Protein AF-A0A420M9V9-F1 (afdb_monomer)

Secondary structure (DSSP, 8-state):
-TTTTTHHHHHTTTSEEEES-HHHIIIIIS---HHHHTT-SHHHHHHHHHHHT-----SSHHHHHHHHHHHHHHHHSSHHHHHHHHHHHHHHHHHHHHH-TTS-SS----S-HHHHHHHHHHHHHHHHHH-SSHHHH-TTHHHHHHHHHHHHHHHHTT--TTTSHHHHHHHHHHHHHHHHHHHHHHHH--TT-HHHHS-SEETTTEEHHHHHHHHHHHHHT--HHHHHHHHHHHHHHHHHHHHHTTS----HHHHTT-HHHHHHHHHHHHHH---EEEEEESSTTEEETTTEEE-TT-EEEEEHHHHHT-HHHH----S-TTSSSS--TTTTS-TT--

Foldseek 3Di:
DPPQQCVLVVVPVQQKAFPVQPLCCLCQQLNQDPVLSVLQDPVLLVVLCVVVVHDDDHPDSSVSVVVVVVVLCCVQCDDPNVVQLLVQLVVQLVVLVVPDPQDDPDDGDDPDPLVVLLLSSLRSNCCSAFADCLCVQVVCLSVLLVQQVVLRVCSNVVPDCVVVVSNVVSSVVQLVSLLSLVVVLVVVDDPPPPVPQPDQADHRRGGNSSVVLLVSSVSSPGDSSNSSSVVSVVSCVSSCCCSQLVDDPPDVVVVVVDQLSVLLSVLCCLQRPFDKIKMFGCAQPRAGPPGDTDHGPDIDIDTSNVVSLPQVPQDDDPDDPPCRNDRDSCSRPDPVPD

Nearest PDB structures (foldseek):
  7rl2-assembly1_A  TM=5.589E-01  e=6.739E-02  Homo sapiens
  8vz7-assembly1_A  TM=5.860E-01  e=8.976E-02  Homo sapiens
  6ve0-assembly1_A  TM=1.438E-01  e=5.202E+00  Streptomyces lavendulae

Sequence (338 aa):
MPGKQIEGLFRRSSSLVPTPSLFDALTIFFGLSGRDIHIFNHDRISAYEASVGFYTDHPDVSRRIMEHQRQDFAHYLQGRNLVFVMERFKKNLASELSAASEVGHDWGRIPDLFSFLSNLILRANVEALYGEHLLRICPTFCQDFWNFYKAFPNISKGLPRWLVPSSYQARDEMHKNFDRWRTWCSENYNLDNDGLRDIEYEPIWGTQYVRKMIQRHEALGLSNNGVAVVMLGYFFVSALPFTTEVGEQPDIKVLMKDPLLNSIYYETLRLRVASTVGRTSLDDQLCLAGGWKVKAGVPVMFTGWLAGLDESCWNTGSGSAQWQASASSGRFLGREVS

Solvent-accessible surface area (backbone atoms only — not comparable to full-atom values): 19088 Å² total; per-residue (Å²): 114,92,60,58,63,51,44,49,70,63,76,48,54,86,55,40,42,58,42,71,38,65,59,50,41,39,34,57,63,44,57,45,47,74,82,40,57,68,41,71,37,67,68,42,50,51,55,45,23,66,76,70,76,48,86,78,90,57,96,49,54,54,58,40,56,50,48,55,50,50,48,48,42,60,61,46,62,29,77,74,44,29,49,60,43,49,53,43,24,52,54,38,35,53,50,46,57,73,66,33,83,77,64,59,98,59,97,68,82,72,95,51,61,64,66,53,51,30,50,43,44,47,54,16,47,47,35,40,41,42,9,70,41,45,57,71,75,29,74,57,49,69,59,39,48,53,47,23,58,73,21,39,69,51,39,67,70,62,56,55,59,88,81,42,47,70,37,56,48,28,47,51,51,46,32,51,45,44,44,54,40,52,53,53,37,60,77,74,46,72,84,85,40,72,85,64,69,80,42,66,62,48,57,61,59,12,22,41,59,50,48,51,56,51,50,50,42,50,67,47,60,40,46,74,67,38,45,21,23,50,47,50,49,54,46,52,66,65,49,43,55,51,38,74,42,84,49,75,88,60,60,66,75,59,45,73,71,35,60,56,62,46,10,38,50,54,43,48,46,40,77,67,44,73,56,66,55,30,36,22,30,78,42,68,78,47,53,36,63,92,74,47,72,41,54,46,73,49,75,46,76,44,54,54,27,63,65,52,65,33,57,92,79,73,68,82,75,90,86,65,95,82,61,84,87,58,90,47,52,62,73,67,50,59,89,89,79,117

Radius of gyration: 22.23 Å; Cα contacts (8 Å, |Δi|>4): 382; chains: 1; bounding box: 56×59×58 Å

InterPro domains:
  IPR036396 Cytochrome P450 superfamily [G3DSA:1.10.630.10] (6-241)
  IPR036396 Cytochrome P450 superfamily [G3DSA:1.10.630.10] (242-318)
  IPR036396 Cytochrome P450 superfamily [SSF48264] (10-315)
  IPR050529 Lanosterol 14-alpha demethylase-like [PTHR24304] (63-184)

Organism: Fusarium oxysporum (NCBI:txid5507)

Mean predicted aligned error: 8.62 Å

Structure (mmCIF, N/CA/C/O backbone):
data_AF-A0A420M9V9-F1
#
_entry.id   AF-A0A420M9V9-F1
#
loop_
_atom_site.group_PDB
_atom_site.id
_atom_site.type_symbol
_atom_site.label_atom_id
_atom_site.label_alt_id
_atom_site.label_comp_id
_atom_site.label_asym_id
_atom_site.label_entity_id
_atom_site.label_seq_id
_atom_site.pdbx_PDB_ins_code
_atom_site.Cartn_x
_atom_site.Cartn_y
_atom_site.Cartn_z
_atom_site.occupancy
_atom_site.B_iso_or_equiv
_atom_site.auth_seq_id
_atom_site.auth_comp_id
_atom_site.auth_asym_id
_atom_site.auth_atom_id
_atom_site.pdbx_PDB_model_num
ATOM 1 N N . MET A 1 1 ? 22.846 24.323 -5.204 1.00 37.34 1 MET A N 1
ATOM 2 C CA . MET A 1 1 ? 21.402 24.240 -4.908 1.00 37.34 1 MET A CA 1
ATOM 3 C C . MET A 1 1 ? 21.084 22.793 -4.586 1.00 37.34 1 MET A C 1
ATOM 5 O O . MET A 1 1 ? 21.403 21.942 -5.424 1.00 37.34 1 MET A O 1
ATOM 9 N N . PRO A 1 2 ? 20.498 22.522 -3.413 1.00 48.69 2 PRO A N 1
ATOM 10 C CA . PRO A 1 2 ? 19.868 21.238 -3.116 1.00 48.69 2 PRO A CA 1
ATOM 11 C C . PRO A 1 2 ? 18.946 20.848 -4.280 1.00 48.69 2 PRO A C 1
ATOM 13 O O . PRO A 1 2 ? 18.298 21.708 -4.872 1.00 48.69 2 PRO A O 1
ATOM 16 N N . GLY A 1 3 ? 18.967 19.584 -4.697 1.00 57.62 3 GLY A N 1
ATOM 17 C CA . GLY A 1 3 ? 18.138 19.101 -5.810 1.00 57.62 3 GLY A CA 1
ATOM 18 C C . GLY A 1 3 ? 18.784 19.112 -7.207 1.00 57.62 3 GLY A C 1
ATOM 19 O O . GLY A 1 3 ? 18.390 18.308 -8.050 1.00 57.62 3 GLY A O 1
ATOM 20 N N . LYS A 1 4 ? 19.844 19.899 -7.471 1.00 62.97 4 LYS A N 1
ATOM 21 C CA . LYS A 1 4 ? 20.546 19.847 -8.783 1.00 62.97 4 LYS A CA 1
ATOM 22 C C . LYS A 1 4 ? 21.174 18.481 -9.079 1.00 62.97 4 LYS A C 1
ATOM 24 O O . LYS A 1 4 ? 21.308 18.097 -10.235 1.00 62.97 4 LYS A O 1
ATOM 29 N N . GLN A 1 5 ? 21.545 17.743 -8.034 1.00 62.88 5 GLN A N 1
ATOM 30 C CA . GLN A 1 5 ? 22.147 16.411 -8.148 1.00 62.88 5 GLN A CA 1
ATOM 31 C C . GLN A 1 5 ? 21.151 15.340 -8.613 1.00 62.88 5 GLN A C 1
ATOM 33 O O . GLN A 1 5 ? 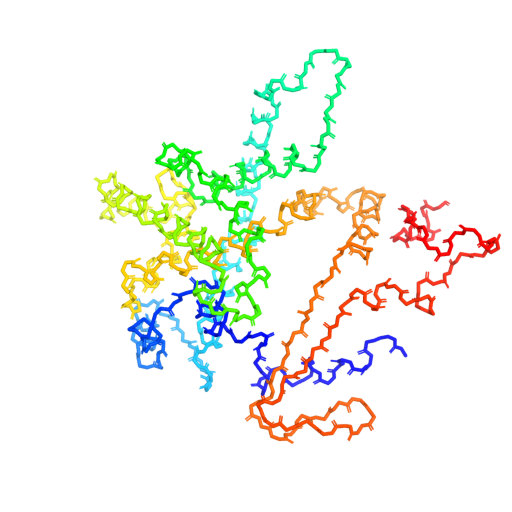21.557 14.367 -9.242 1.00 62.88 5 GLN A O 1
ATOM 38 N N . ILE A 1 6 ? 19.856 15.544 -8.353 1.00 63.22 6 ILE A N 1
ATOM 39 C CA . ILE A 1 6 ? 18.785 14.600 -8.701 1.00 63.22 6 ILE A CA 1
ATOM 40 C C . ILE A 1 6 ? 17.984 15.040 -9.926 1.00 63.22 6 ILE A C 1
ATOM 42 O O . ILE A 1 6 ? 17.197 14.261 -10.445 1.00 63.22 6 ILE A O 1
ATOM 46 N N . GLU A 1 7 ? 18.199 16.252 -10.441 1.00 65.88 7 GLU A N 1
ATOM 47 C CA . GLU A 1 7 ? 17.479 16.776 -11.606 1.00 65.88 7 GLU A CA 1
ATOM 48 C C . GLU A 1 7 ? 17.614 15.863 -12.844 1.00 65.88 7 GLU A C 1
ATOM 50 O O . GLU A 1 7 ? 16.649 15.650 -13.580 1.00 65.88 7 GLU A O 1
ATOM 55 N N . GLY A 1 8 ? 18.784 15.236 -13.025 1.00 63.09 8 GLY A N 1
ATOM 56 C CA . GLY A 1 8 ? 19.018 14.239 -14.076 1.00 63.09 8 GLY A CA 1
ATOM 57 C C . GLY A 1 8 ? 18.123 12.995 -13.972 1.00 63.09 8 GLY A C 1
ATOM 58 O O . GLY A 1 8 ? 17.757 12.432 -15.002 1.00 63.09 8 GLY A O 1
ATOM 59 N N . LEU A 1 9 ? 17.697 12.616 -12.759 1.00 65.50 9 LEU A N 1
ATOM 60 C CA . LEU A 1 9 ? 16.776 11.494 -12.518 1.00 65.50 9 LEU A CA 1
ATOM 61 C C . LEU A 1 9 ? 15.327 11.820 -12.907 1.00 65.50 9 LEU A C 1
ATOM 63 O O . LEU A 1 9 ? 14.532 10.908 -13.116 1.00 65.50 9 LEU A O 1
ATOM 67 N N . PHE A 1 10 ? 14.964 13.101 -12.998 1.00 66.44 10 PHE A N 1
ATOM 68 C CA . PHE A 1 10 ? 13.603 13.521 -13.347 1.00 66.44 10 PHE A CA 1
ATOM 69 C C . PHE A 1 10 ? 13.483 14.006 -14.797 1.00 66.44 10 PHE A C 1
ATOM 71 O O . PHE A 1 10 ? 12.414 13.878 -15.387 1.00 66.44 10 PHE A O 1
ATOM 78 N N . ARG A 1 11 ? 14.574 14.495 -15.410 1.00 65.12 11 ARG A N 1
ATOM 79 C CA . ARG A 1 11 ? 14.587 14.971 -16.809 1.00 65.12 11 ARG A CA 1
ATOM 80 C C . ARG A 1 11 ? 14.491 13.860 -17.868 1.00 65.12 11 ARG A C 1
ATOM 82 O O . ARG A 1 11 ? 14.050 14.145 -18.975 1.00 65.12 11 ARG A O 1
ATOM 89 N N . ARG A 1 12 ? 14.891 12.616 -17.566 1.00 64.81 12 ARG A N 1
ATOM 90 C CA . ARG A 1 12 ? 14.796 11.448 -18.476 1.00 64.81 12 ARG A CA 1
ATOM 91 C C . ARG A 1 12 ? 13.907 10.343 -17.900 1.00 64.81 12 ARG A C 1
ATOM 93 O O . ARG A 1 12 ? 14.330 9.209 -17.728 1.00 64.81 12 ARG A O 1
ATOM 100 N N . SER A 1 13 ? 12.667 10.675 -17.557 1.00 64.44 13 SER A N 1
ATOM 101 C CA . SER A 1 13 ? 11.761 9.737 -16.879 1.00 64.44 13 SER A CA 1
ATOM 102 C C . SER A 1 13 ? 11.381 8.499 -17.708 1.00 64.44 13 SER A C 1
ATOM 104 O O . SER A 1 13 ? 11.043 7.480 -17.107 1.00 64.44 13 SER A O 1
ATOM 106 N N . SER A 1 14 ? 11.458 8.569 -19.045 1.00 72.31 14 SER A N 1
ATOM 107 C CA . SER A 1 14 ? 11.089 7.481 -19.965 1.00 72.31 14 SER A CA 1
ATOM 108 C C . SER A 1 14 ? 12.127 6.361 -20.072 1.00 72.31 14 SER A C 1
ATOM 110 O O . SER A 1 14 ? 11.754 5.228 -20.346 1.00 72.31 14 SER A O 1
ATOM 112 N N . SER A 1 15 ? 13.414 6.640 -19.831 1.00 77.56 15 SER A N 1
ATOM 113 C CA . SER A 1 15 ? 14.484 5.624 -19.845 1.00 77.56 15 SER A CA 1
ATOM 114 C C . SER A 1 15 ? 14.828 5.096 -18.449 1.00 77.56 15 SER A C 1
ATOM 116 O O . SER A 1 15 ? 15.757 4.307 -18.281 1.00 77.56 15 SER A O 1
ATOM 118 N N . LEU A 1 16 ? 14.086 5.536 -17.432 1.00 82.56 16 LEU A N 1
ATOM 119 C CA . LEU A 1 16 ? 14.245 5.116 -16.048 1.00 82.56 16 LEU A CA 1
ATOM 120 C C . LEU A 1 16 ? 13.061 4.247 -15.639 1.00 82.56 16 LEU A C 1
ATOM 122 O O . LEU A 1 16 ? 11.937 4.459 -16.089 1.00 82.56 16 LEU A O 1
ATOM 126 N N . VAL A 1 17 ? 13.274 3.329 -14.709 1.00 83.69 17 VAL A N 1
ATOM 127 C CA . VAL A 1 17 ? 12.214 2.590 -14.011 1.00 83.69 17 VAL A CA 1
ATOM 128 C C . VAL A 1 17 ? 12.378 2.748 -12.500 1.00 83.69 17 VAL A C 1
ATOM 130 O O . VAL A 1 17 ? 13.491 3.003 -12.034 1.00 83.69 17 VAL A O 1
ATOM 133 N N . PRO A 1 18 ? 11.296 2.672 -11.705 1.00 83.12 18 PRO A N 1
ATOM 134 C CA . PRO A 1 18 ? 11.403 2.660 -10.251 1.00 83.12 18 PRO A CA 1
ATOM 135 C C . PRO A 1 18 ? 12.286 1.511 -9.763 1.00 83.12 18 PRO A C 1
ATOM 137 O O . PRO A 1 18 ? 12.383 0.466 -10.404 1.00 83.12 18 PRO A O 1
ATOM 140 N N . THR A 1 19 ? 12.943 1.709 -8.625 1.00 82.75 19 THR A N 1
ATOM 141 C CA . THR A 1 19 ? 13.714 0.659 -7.956 1.00 82.75 19 THR A CA 1
ATOM 142 C C . THR A 1 19 ? 13.330 0.602 -6.481 1.00 82.75 19 THR A C 1
ATOM 144 O O . THR A 1 19 ? 13.431 1.632 -5.811 1.00 82.75 19 THR A O 1
ATOM 147 N N . PRO A 1 20 ? 12.922 -0.572 -5.966 1.00 81.69 20 PRO A N 1
ATOM 148 C CA . PRO A 1 20 ? 12.671 -1.811 -6.720 1.00 81.69 20 PRO A CA 1
ATOM 149 C C . PRO A 1 20 ? 11.577 -1.622 -7.787 1.00 81.69 20 PRO A C 1
ATOM 151 O O . PRO A 1 20 ? 10.748 -0.714 -7.665 1.00 81.69 20 PRO A O 1
ATOM 154 N N . SER A 1 21 ? 11.605 -2.427 -8.855 1.00 83.44 21 SER A N 1
ATOM 155 C CA . SER A 1 21 ? 10.504 -2.429 -9.827 1.00 83.44 21 SER A CA 1
ATOM 156 C C . SER A 1 21 ? 9.210 -2.896 -9.146 1.00 83.44 21 SER A C 1
ATOM 158 O O . SER A 1 21 ? 9.251 -3.495 -8.066 1.00 83.44 21 SER A O 1
ATOM 160 N N . LEU A 1 22 ? 8.045 -2.661 -9.763 1.00 85.56 22 LEU A N 1
ATOM 161 C CA . LEU A 1 22 ? 6.780 -3.166 -9.212 1.00 85.56 22 LEU A CA 1
ATOM 162 C C . LEU A 1 22 ? 6.827 -4.693 -9.026 1.00 85.56 22 LEU A C 1
ATOM 164 O O . LEU A 1 22 ? 6.360 -5.201 -8.011 1.00 85.56 22 LEU A O 1
ATOM 168 N N . PHE A 1 23 ? 7.431 -5.424 -9.965 1.00 86.50 23 PHE A N 1
ATOM 169 C CA . PHE A 1 23 ? 7.520 -6.883 -9.887 1.00 86.50 23 PHE A CA 1
ATOM 170 C C . PHE A 1 23 ? 8.508 -7.358 -8.833 1.00 86.50 23 PHE A C 1
ATOM 172 O O . PHE A 1 23 ? 8.205 -8.321 -8.129 1.00 86.50 23 PHE A O 1
ATOM 179 N N . ASP A 1 24 ? 9.635 -6.668 -8.659 1.00 87.44 24 ASP A N 1
ATOM 180 C CA . ASP A 1 24 ? 10.558 -6.959 -7.560 1.00 87.44 24 ASP A CA 1
ATOM 181 C C . ASP A 1 24 ? 9.874 -6.721 -6.214 1.00 87.44 24 ASP A C 1
ATOM 183 O O . ASP A 1 24 ? 9.969 -7.556 -5.320 1.00 87.44 24 ASP A O 1
ATOM 187 N N . ALA A 1 25 ? 9.121 -5.627 -6.075 1.00 89.50 25 ALA A N 1
ATOM 188 C CA . ALA A 1 25 ? 8.363 -5.350 -4.861 1.00 89.50 25 ALA A CA 1
ATOM 189 C C . ALA A 1 25 ? 7.308 -6.441 -4.597 1.00 89.50 25 ALA A C 1
ATOM 191 O O . ALA A 1 25 ? 7.263 -7.003 -3.503 1.00 89.50 25 ALA A O 1
ATOM 192 N N . LEU A 1 26 ? 6.502 -6.801 -5.601 1.00 92.44 26 LEU A N 1
ATOM 193 C CA . LEU A 1 26 ? 5.501 -7.868 -5.489 1.00 92.44 26 LEU A CA 1
ATOM 194 C C . LEU A 1 26 ? 6.130 -9.229 -5.169 1.00 92.44 26 LEU A C 1
ATOM 196 O O . LEU A 1 26 ? 5.600 -9.962 -4.340 1.00 92.44 26 LEU A O 1
ATOM 200 N N . THR A 1 27 ? 7.277 -9.555 -5.758 1.00 92.00 27 THR A N 1
ATOM 201 C CA . THR A 1 27 ? 7.948 -10.850 -5.571 1.00 92.00 27 THR A CA 1
ATOM 202 C C . THR A 1 27 ? 8.681 -10.923 -4.234 1.00 92.00 27 THR A C 1
ATOM 204 O O . THR A 1 27 ? 8.450 -11.834 -3.438 1.00 92.00 27 THR A O 1
ATOM 207 N N . ILE A 1 28 ? 9.552 -9.951 -3.960 1.00 90.94 28 ILE A N 1
ATOM 208 C CA . ILE A 1 28 ? 10.433 -9.951 -2.789 1.00 90.94 28 ILE A CA 1
ATOM 209 C C . ILE A 1 28 ? 9.622 -9.623 -1.537 1.00 90.94 28 ILE A C 1
ATOM 211 O O . ILE A 1 28 ? 9.630 -10.392 -0.573 1.00 90.94 28 ILE A O 1
ATOM 215 N N . PHE A 1 29 ? 8.893 -8.505 -1.550 1.00 93.50 29 PHE A N 1
ATOM 216 C CA . PHE A 1 29 ? 8.223 -8.004 -0.352 1.00 93.50 29 PHE A CA 1
ATOM 217 C C . PHE A 1 29 ? 6.919 -8.748 -0.097 1.00 93.50 29 PHE A C 1
ATOM 219 O O . PHE A 1 29 ? 6.701 -9.261 1.002 1.00 93.50 29 PHE A O 1
ATOM 226 N N . PHE A 1 30 ? 6.090 -8.882 -1.130 1.00 95.38 30 PHE A N 1
ATOM 227 C CA . PHE A 1 30 ? 4.735 -9.410 -0.984 1.00 95.38 30 PHE A CA 1
ATOM 228 C C . PHE A 1 30 ? 4.615 -10.897 -1.348 1.00 95.38 30 PHE A C 1
ATOM 230 O O . PHE A 1 30 ? 3.643 -11.533 -0.978 1.00 95.38 30 PHE A O 1
ATOM 237 N N . GLY A 1 31 ? 5.641 -11.525 -1.928 1.00 93.94 31 GLY A N 1
ATOM 238 C CA . GLY A 1 31 ? 5.678 -12.981 -2.101 1.00 93.94 31 GLY A CA 1
ATOM 239 C C . GLY A 1 31 ? 4.931 -13.509 -3.320 1.00 93.94 31 GLY A C 1
ATOM 240 O O . GLY A 1 31 ? 4.434 -14.636 -3.278 1.00 93.94 31 GLY A O 1
ATOM 241 N N . LEU A 1 32 ? 4.856 -12.725 -4.395 1.00 93.69 32 LEU A N 1
ATOM 242 C CA . LEU A 1 32 ? 4.278 -13.167 -5.659 1.00 93.69 32 LEU A CA 1
ATOM 243 C C . LEU A 1 32 ? 5.061 -14.371 -6.198 1.00 93.69 32 LEU A C 1
ATOM 245 O O . LEU A 1 32 ? 6.287 -14.347 -6.284 1.00 93.69 32 LEU A O 1
ATOM 249 N N . SER A 1 33 ? 4.346 -15.446 -6.526 1.00 87.44 33 SER A N 1
ATOM 250 C CA . SER A 1 33 ? 4.958 -16.703 -6.963 1.00 87.44 33 SER A CA 1
ATOM 251 C C . SER A 1 33 ? 5.278 -16.701 -8.460 1.00 87.44 33 SER A C 1
ATOM 253 O O . SER A 1 33 ? 4.620 -16.012 -9.238 1.00 87.44 33 SER A O 1
ATOM 255 N N . GLY A 1 34 ? 6.226 -17.545 -8.887 1.00 78.44 34 GLY A N 1
ATOM 256 C CA . GLY A 1 34 ? 6.636 -17.668 -10.294 1.00 78.44 34 GLY A CA 1
ATOM 257 C C . GLY A 1 34 ? 5.481 -17.878 -11.279 1.00 78.44 34 GLY A C 1
ATOM 258 O O . GLY A 1 34 ? 5.491 -17.290 -12.356 1.00 78.44 34 GLY A O 1
ATOM 259 N N . ARG A 1 35 ? 4.439 -18.630 -10.892 1.00 82.06 35 ARG A N 1
ATOM 260 C CA . ARG A 1 35 ? 3.249 -18.835 -11.737 1.00 82.06 35 ARG A CA 1
ATOM 261 C C . ARG A 1 35 ? 2.564 -17.515 -12.101 1.00 82.06 35 ARG A C 1
ATOM 263 O O . ARG A 1 35 ? 2.141 -17.359 -13.241 1.00 82.06 35 ARG A O 1
ATOM 270 N N . ASP A 1 36 ? 2.471 -16.592 -11.148 1.00 89.25 36 ASP A N 1
ATOM 271 C CA . ASP A 1 36 ? 1.791 -15.307 -11.328 1.00 89.25 36 ASP A CA 1
ATOM 272 C C . ASP A 1 36 ? 2.726 -14.219 -11.883 1.00 89.25 36 ASP A C 1
ATOM 274 O O . ASP A 1 36 ? 2.263 -13.292 -12.538 1.00 89.25 36 ASP A O 1
ATOM 278 N N . ILE A 1 37 ? 4.047 -14.345 -11.704 1.00 84.88 37 ILE A N 1
ATOM 279 C CA . ILE A 1 37 ? 5.027 -13.399 -12.271 1.00 84.88 37 ILE A CA 1
ATOM 280 C C . ILE A 1 37 ? 4.946 -13.376 -13.805 1.00 84.88 37 ILE A C 1
ATOM 282 O O . ILE A 1 37 ? 4.950 -12.305 -14.407 1.00 84.88 37 ILE A O 1
ATOM 286 N N . HIS A 1 38 ? 4.813 -14.540 -14.449 1.00 83.88 38 HIS A N 1
ATOM 287 C CA . HIS A 1 38 ? 4.763 -14.642 -15.916 1.00 83.88 38 HIS A CA 1
ATOM 288 C C . HIS A 1 38 ? 3.467 -14.098 -16.543 1.00 83.88 38 HIS A C 1
ATOM 290 O O . HIS A 1 38 ? 3.376 -13.948 -17.766 1.00 83.88 38 HIS A O 1
ATOM 296 N N . ILE A 1 39 ? 2.459 -13.798 -15.720 1.00 84.12 39 ILE A N 1
ATOM 297 C CA . ILE A 1 39 ? 1.194 -13.203 -16.159 1.00 84.12 39 ILE A CA 1
ATOM 298 C C . ILE A 1 39 ? 1.399 -11.759 -16.616 1.00 84.12 39 ILE A C 1
ATOM 300 O O . ILE A 1 39 ? 0.730 -11.293 -17.537 1.00 84.12 39 ILE A O 1
ATOM 304 N N . PHE A 1 40 ? 2.368 -11.067 -16.023 1.00 83.12 40 PHE A N 1
ATOM 305 C CA . PHE A 1 40 ? 2.746 -9.732 -16.437 1.00 83.12 40 PHE A CA 1
ATOM 306 C C . PHE A 1 40 ? 3.610 -9.807 -17.700 1.00 83.12 40 PHE A C 1
ATOM 308 O O . PHE A 1 40 ? 4.838 -9.828 -17.651 1.00 83.12 40 PHE A O 1
ATOM 315 N N . ASN A 1 41 ? 2.946 -9.858 -18.851 1.00 90.38 41 ASN A N 1
ATOM 316 C CA . ASN A 1 41 ? 3.563 -9.769 -20.168 1.00 90.38 41 ASN A CA 1
ATOM 317 C C . ASN A 1 41 ? 2.753 -8.838 -21.076 1.00 90.38 41 ASN A C 1
ATOM 319 O O . ASN A 1 41 ? 1.582 -8.555 -20.817 1.00 90.38 41 ASN A O 1
A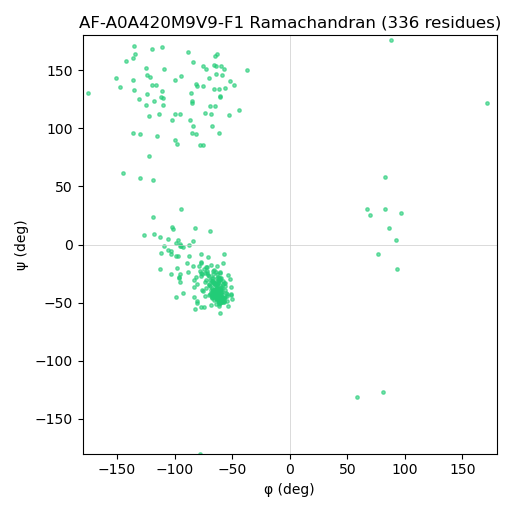TOM 323 N N . HIS A 1 42 ? 3.392 -8.350 -22.138 1.00 92.44 42 HIS A N 1
ATOM 324 C CA . HIS A 1 42 ? 2.778 -7.373 -23.029 1.00 92.44 42 HIS A CA 1
ATOM 325 C C . HIS A 1 42 ? 1.483 -7.868 -23.673 1.00 92.44 42 HIS A C 1
ATOM 327 O O . HIS A 1 42 ? 0.554 -7.074 -23.779 1.00 92.44 42 HIS A O 1
ATOM 333 N N . ASP A 1 43 ? 1.397 -9.146 -24.045 1.00 92.62 43 ASP A N 1
ATOM 334 C CA . ASP A 1 43 ? 0.238 -9.700 -24.750 1.00 92.62 43 ASP A CA 1
ATOM 335 C C . ASP A 1 43 ? -1.006 -9.714 -23.861 1.00 92.62 43 ASP A C 1
ATOM 337 O O . ASP A 1 43 ? -2.074 -9.258 -24.268 1.00 92.62 43 ASP A O 1
ATOM 341 N N . ARG A 1 44 ? -0.866 -10.174 -22.613 1.00 91.62 44 ARG A N 1
ATOM 342 C CA . ARG A 1 44 ? -1.967 -10.186 -21.638 1.00 91.62 44 ARG A CA 1
ATOM 343 C C . ARG A 1 44 ? -2.406 -8.785 -21.247 1.00 91.62 44 ARG A C 1
ATOM 345 O O . ARG A 1 44 ? -3.604 -8.542 -21.127 1.00 91.62 44 ARG A O 1
ATOM 352 N N . ILE A 1 45 ? -1.455 -7.864 -21.082 1.00 92.38 45 ILE A N 1
ATOM 353 C CA . ILE A 1 45 ? -1.781 -6.461 -20.811 1.00 92.38 45 ILE A CA 1
ATOM 354 C C . ILE A 1 45 ? -2.544 -5.872 -21.994 1.00 92.38 45 ILE A C 1
ATOM 356 O O . ILE A 1 45 ? -3.596 -5.286 -21.777 1.00 92.38 45 ILE A O 1
ATOM 360 N N . SER A 1 46 ? -2.075 -6.080 -23.227 1.00 94.19 46 SER A N 1
ATOM 361 C CA . SER A 1 46 ? -2.749 -5.598 -24.437 1.00 94.19 46 SER A CA 1
ATOM 362 C C . SER A 1 46 ? -4.147 -6.209 -24.611 1.00 94.19 46 SER A C 1
ATOM 364 O O . SER A 1 46 ? -5.076 -5.510 -25.007 1.00 94.19 46 SER A O 1
ATOM 366 N N . ALA A 1 47 ? -4.327 -7.491 -24.277 1.00 92.62 47 ALA A N 1
ATOM 367 C CA . ALA A 1 47 ? -5.634 -8.147 -24.306 1.00 92.62 47 ALA A CA 1
ATOM 368 C C . ALA A 1 47 ? -6.610 -7.537 -23.284 1.00 92.62 47 ALA A C 1
ATOM 370 O O . ALA A 1 47 ? -7.760 -7.254 -23.621 1.00 92.62 47 ALA A O 1
ATOM 371 N N . TYR A 1 48 ? -6.148 -7.282 -22.056 1.00 91.81 48 TYR A N 1
ATOM 372 C CA . TYR A 1 48 ? -6.937 -6.574 -21.046 1.00 91.81 48 TYR A CA 1
ATOM 373 C C . TYR A 1 48 ? -7.260 -5.140 -21.490 1.00 91.81 48 TYR A C 1
ATOM 375 O O . TYR A 1 48 ? -8.412 -4.719 -21.439 1.00 91.81 48 TYR A O 1
ATOM 383 N N . GLU A 1 49 ? -6.266 -4.410 -21.983 1.00 94.25 49 GLU A N 1
ATOM 384 C CA . GLU A 1 49 ? -6.371 -3.042 -22.499 1.00 94.25 49 GLU A CA 1
ATOM 385 C C . GLU A 1 49 ? -7.431 -2.895 -23.594 1.00 94.25 49 GLU A C 1
ATOM 387 O O . GLU A 1 49 ? -8.276 -1.999 -23.527 1.00 94.25 49 GLU A O 1
ATOM 392 N N . ALA A 1 50 ? -7.469 -3.843 -24.532 1.00 93.31 50 ALA A N 1
ATOM 393 C CA . ALA A 1 50 ? -8.505 -3.910 -25.557 1.00 93.31 50 ALA A CA 1
ATOM 394 C C . ALA A 1 50 ? -9.917 -4.075 -24.964 1.00 93.31 50 ALA A C 1
ATOM 396 O O . ALA A 1 50 ? -10.869 -3.511 -25.498 1.00 93.31 50 ALA A O 1
ATOM 397 N N . SER A 1 51 ? -10.060 -4.800 -23.847 1.00 90.44 51 SER A N 1
ATOM 398 C CA . SER A 1 51 ? -11.357 -4.999 -23.180 1.00 90.44 51 SER A CA 1
ATOM 399 C C . SER A 1 51 ? -11.866 -3.760 -22.433 1.00 90.44 51 SER A C 1
ATOM 401 O O . SER A 1 51 ? -13.073 -3.613 -22.250 1.00 90.44 51 SER A O 1
ATOM 403 N N . VAL A 1 52 ? -10.966 -2.861 -22.020 1.00 88.94 52 VAL A N 1
ATOM 404 C CA . VAL A 1 52 ? -11.307 -1.653 -21.244 1.00 88.94 52 VAL A CA 1
ATOM 405 C C . VAL A 1 52 ? -11.165 -0.351 -22.037 1.00 88.94 52 VAL A C 1
ATOM 407 O O . VAL A 1 52 ? -11.452 0.718 -21.504 1.00 88.94 52 VAL A O 1
ATOM 410 N N . GLY A 1 53 ? -10.741 -0.420 -23.302 1.00 90.25 53 GLY A N 1
ATOM 411 C CA . GLY A 1 53 ? -10.590 0.753 -24.168 1.00 90.25 53 GLY A CA 1
ATOM 412 C C . GLY A 1 53 ? -9.472 1.704 -23.729 1.00 90.25 53 GLY A C 1
ATOM 413 O O . GLY A 1 53 ? -9.570 2.911 -23.945 1.00 90.25 53 GLY A O 1
ATOM 414 N N . PHE A 1 54 ? -8.420 1.179 -23.104 1.00 90.00 54 PHE A N 1
ATOM 415 C CA . PHE A 1 54 ? -7.242 1.939 -22.681 1.00 90.00 54 PHE A CA 1
ATOM 416 C C . PHE A 1 54 ? -5.994 1.313 -23.292 1.00 90.00 54 PHE A C 1
ATOM 418 O O . PHE A 1 54 ? -5.960 0.104 -23.449 1.00 90.00 54 PHE A O 1
ATOM 425 N N . TYR A 1 55 ? -4.980 2.101 -23.643 1.00 92.31 55 TYR A N 1
ATOM 426 C CA . TYR A 1 55 ? -3.776 1.594 -24.303 1.00 92.31 55 TYR A CA 1
ATOM 427 C C . TYR A 1 55 ? -2.529 2.194 -23.669 1.00 92.31 55 TYR A C 1
ATOM 429 O O . TYR A 1 55 ? -2.453 3.410 -23.477 1.00 92.31 55 TYR A O 1
ATOM 437 N N . THR A 1 56 ? -1.545 1.346 -23.378 1.00 92.94 56 THR A N 1
ATOM 438 C CA . THR A 1 56 ? -0.231 1.783 -22.902 1.00 92.94 56 THR A CA 1
ATOM 439 C C . THR A 1 56 ? 0.869 1.306 -23.832 1.00 92.94 56 THR A C 1
ATOM 441 O O . THR A 1 56 ? 0.835 0.192 -24.352 1.00 92.94 56 THR A O 1
ATOM 444 N N . ASP A 1 57 ? 1.885 2.148 -23.996 1.00 88.62 57 ASP A N 1
ATOM 445 C CA . ASP A 1 57 ? 3.047 1.858 -24.826 1.00 88.62 57 ASP A CA 1
ATOM 446 C C . ASP A 1 57 ? 4.318 2.141 -24.030 1.00 88.62 57 ASP A C 1
ATOM 448 O O . ASP A 1 57 ? 4.761 3.281 -23.884 1.00 88.62 57 ASP A O 1
ATOM 452 N N . HIS A 1 58 ? 4.853 1.092 -23.411 1.00 89.88 58 HIS A N 1
ATOM 453 C CA . HIS A 1 58 ? 6.121 1.163 -22.704 1.00 89.88 58 HIS A CA 1
ATOM 454 C C . HIS A 1 58 ? 6.857 -0.183 -22.818 1.00 89.88 58 HIS A C 1
ATOM 456 O O . HIS A 1 58 ? 6.222 -1.223 -22.617 1.00 89.88 58 HIS A O 1
ATOM 462 N N . PRO A 1 59 ? 8.179 -0.190 -23.095 1.00 87.69 59 PRO A N 1
ATOM 463 C CA . PRO A 1 59 ? 8.955 -1.424 -23.269 1.00 87.69 59 PRO A CA 1
ATOM 464 C C . PRO A 1 59 ? 9.078 -2.248 -21.982 1.00 87.69 59 PRO A C 1
ATOM 466 O O . PRO A 1 59 ? 9.197 -3.464 -22.019 1.00 87.69 59 PRO A O 1
ATOM 469 N N . ASP A 1 60 ? 9.041 -1.591 -20.825 1.00 86.88 60 ASP A N 1
ATOM 470 C CA . ASP A 1 60 ? 8.934 -2.263 -19.532 1.00 86.88 60 ASP A CA 1
ATOM 471 C C . ASP A 1 60 ? 7.464 -2.562 -19.180 1.00 86.88 60 ASP A C 1
ATOM 473 O O . ASP A 1 60 ? 6.628 -1.659 -19.106 1.00 86.88 60 ASP A O 1
ATOM 477 N N . VAL A 1 61 ? 7.159 -3.836 -18.933 1.00 88.75 61 VAL A N 1
ATOM 478 C CA . VAL A 1 61 ? 5.818 -4.324 -18.570 1.00 88.75 61 VAL A CA 1
ATOM 479 C C . VAL A 1 61 ? 5.352 -3.733 -17.231 1.00 88.75 61 VAL A C 1
ATOM 481 O O . VAL A 1 61 ? 4.172 -3.411 -17.073 1.00 88.75 61 VAL A O 1
ATOM 484 N N . SER A 1 62 ? 6.261 -3.547 -16.267 1.00 86.88 62 SER A N 1
ATOM 485 C CA . SER A 1 62 ? 5.911 -3.027 -14.940 1.00 86.88 62 SER A CA 1
ATOM 486 C C . SER A 1 62 ? 5.385 -1.592 -15.032 1.00 86.88 62 SER A C 1
ATOM 488 O O . SER A 1 62 ? 4.379 -1.257 -14.409 1.00 86.88 62 SER A O 1
ATOM 490 N N . ARG A 1 63 ? 5.976 -0.776 -15.910 1.00 86.69 63 ARG A N 1
ATOM 491 C CA . ARG A 1 63 ? 5.524 0.581 -16.238 1.00 86.69 63 ARG A CA 1
ATOM 492 C C . ARG A 1 63 ? 4.130 0.615 -16.851 1.00 86.69 63 ARG A C 1
ATOM 494 O O . ARG A 1 63 ? 3.358 1.495 -16.481 1.00 86.69 63 ARG A O 1
ATOM 501 N N . ARG A 1 64 ? 3.789 -0.340 -17.723 1.00 90.94 64 ARG A N 1
ATOM 502 C CA . ARG A 1 64 ? 2.427 -0.457 -18.272 1.00 90.94 64 ARG A CA 1
ATOM 503 C C . ARG A 1 64 ? 1.415 -0.670 -17.144 1.00 90.94 64 ARG A C 1
ATOM 505 O O . ARG A 1 64 ? 0.474 0.103 -17.022 1.00 90.94 64 ARG A O 1
ATOM 512 N N . ILE A 1 65 ? 1.660 -1.622 -16.239 1.00 89.38 65 ILE A N 1
ATOM 513 C CA . ILE A 1 65 ? 0.786 -1.860 -15.071 1.00 89.38 65 ILE A CA 1
ATOM 514 C C . ILE A 1 65 ? 0.725 -0.648 -14.132 1.00 89.38 65 ILE A C 1
ATOM 516 O O . ILE A 1 65 ? -0.351 -0.279 -13.658 1.00 89.38 65 ILE A O 1
ATOM 520 N N . MET A 1 66 ? 1.863 -0.004 -13.871 1.00 87.00 66 MET A N 1
ATOM 521 C CA . MET A 1 66 ? 1.913 1.198 -13.038 1.00 87.00 66 MET A CA 1
ATOM 522 C C . MET A 1 66 ? 1.104 2.355 -13.628 1.00 87.00 66 MET A C 1
ATOM 524 O O . MET A 1 66 ? 0.581 3.163 -12.867 1.00 87.00 66 MET A O 1
ATOM 528 N N . GLU A 1 67 ? 0.985 2.447 -14.952 1.00 89.38 67 GLU A N 1
ATOM 529 C CA . GLU A 1 67 ? 0.171 3.469 -15.608 1.00 89.38 67 GLU A CA 1
ATOM 530 C C . GLU A 1 67 ? -1.327 3.234 -15.374 1.00 89.38 67 GLU A C 1
ATOM 532 O O . GLU A 1 67 ? -2.030 4.172 -14.998 1.00 89.38 67 GLU A O 1
ATOM 537 N N . HIS A 1 68 ? -1.795 1.982 -15.458 1.00 89.62 68 HIS A N 1
ATOM 538 C CA . HIS A 1 68 ? -3.158 1.612 -15.037 1.00 89.62 68 HIS A CA 1
ATOM 539 C C . HIS A 1 68 ? -3.403 1.969 -13.568 1.00 89.62 68 HIS A C 1
ATOM 541 O O . HIS A 1 68 ? -4.406 2.586 -13.227 1.00 89.62 68 HIS A O 1
ATOM 547 N N . GLN A 1 69 ? -2.456 1.641 -12.687 1.00 85.12 69 GLN A N 1
ATOM 548 C CA . GLN A 1 69 ? -2.535 2.001 -11.269 1.00 85.12 69 GLN A CA 1
ATOM 549 C C . GLN A 1 69 ? -2.576 3.523 -11.060 1.00 85.12 69 GLN A C 1
ATOM 551 O O . GLN A 1 69 ? -3.342 4.020 -10.236 1.00 85.12 69 GLN A O 1
ATOM 556 N N . ARG A 1 70 ? -1.760 4.283 -11.792 1.00 84.44 70 ARG A N 1
ATOM 557 C CA . ARG A 1 70 ? -1.747 5.749 -11.728 1.00 84.44 70 ARG A CA 1
ATOM 558 C C . ARG A 1 70 ? -3.084 6.326 -12.187 1.00 84.44 70 ARG A C 1
ATOM 560 O O . ARG A 1 70 ? -3.563 7.284 -11.582 1.00 84.44 70 ARG A O 1
ATOM 567 N N . GLN A 1 71 ? -3.676 5.748 -13.229 1.00 86.31 71 GLN A N 1
ATOM 568 C CA . GLN A 1 71 ? -4.992 6.132 -13.723 1.00 86.31 71 GLN A CA 1
ATOM 569 C C . GLN A 1 71 ? -6.086 5.826 -12.697 1.00 86.31 71 GLN A C 1
ATOM 571 O O . GLN A 1 71 ? -6.900 6.707 -12.433 1.00 86.31 71 GLN A O 1
ATOM 576 N N . ASP A 1 72 ? -6.066 4.652 -12.061 1.00 85.25 72 ASP A N 1
ATOM 577 C CA . ASP A 1 72 ? -6.988 4.322 -10.968 1.00 85.25 72 ASP A CA 1
ATOM 578 C C . ASP A 1 72 ? -6.889 5.339 -9.830 1.00 85.25 72 ASP A C 1
ATOM 580 O O . ASP A 1 72 ? -7.905 5.860 -9.377 1.00 85.25 72 ASP A O 1
ATOM 584 N N . PHE A 1 73 ? -5.674 5.659 -9.372 1.00 82.19 73 PHE A N 1
ATOM 585 C CA . PHE A 1 73 ? -5.489 6.654 -8.315 1.00 82.19 73 PHE A CA 1
ATOM 586 C C . PHE A 1 73 ? -6.016 8.025 -8.731 1.00 82.19 73 PHE A C 1
ATOM 588 O O . PHE A 1 73 ? -6.714 8.672 -7.955 1.00 82.19 73 PHE A O 1
ATOM 595 N N . ALA A 1 74 ? -5.709 8.463 -9.953 1.00 81.62 74 ALA A N 1
ATOM 596 C CA . ALA A 1 74 ? -6.176 9.744 -10.468 1.00 81.62 74 ALA A CA 1
ATOM 597 C C . ALA A 1 74 ? -7.699 9.793 -10.629 1.00 81.62 74 ALA A C 1
ATOM 599 O O . ALA A 1 74 ? -8.312 10.840 -10.432 1.00 81.62 74 ALA A O 1
ATOM 600 N N . HIS A 1 75 ? -8.316 8.668 -10.976 1.00 83.62 75 HIS A N 1
ATOM 601 C CA . HIS A 1 75 ? -9.751 8.594 -11.171 1.00 83.62 75 HIS A CA 1
ATOM 602 C C . HIS A 1 75 ? -10.495 8.464 -9.839 1.00 83.62 75 HIS A C 1
ATOM 604 O O . HIS A 1 75 ? -11.412 9.236 -9.586 1.00 83.62 75 HIS A O 1
ATOM 610 N N . TYR A 1 76 ? -10.111 7.530 -8.969 1.00 81.56 76 TYR A N 1
ATOM 611 C CA . TYR A 1 76 ? -10.877 7.183 -7.767 1.00 81.56 76 TYR A CA 1
ATOM 612 C C . TYR A 1 76 ? -10.403 7.888 -6.492 1.00 81.56 76 TYR A C 1
ATOM 614 O O . TYR A 1 76 ? -11.203 8.122 -5.592 1.00 81.56 76 TYR A O 1
ATOM 622 N N . LEU A 1 77 ? -9.118 8.236 -6.396 1.00 78.25 77 LEU A N 1
ATOM 623 C CA . LEU A 1 77 ? -8.489 8.729 -5.163 1.00 78.25 77 LEU A CA 1
ATOM 624 C C . LEU A 1 77 ? -7.935 10.154 -5.313 1.00 78.25 77 LEU A C 1
ATOM 626 O O . LEU A 1 77 ? -7.053 10.574 -4.567 1.00 78.25 77 LEU A O 1
ATOM 630 N N . GLN A 1 78 ? -8.476 10.926 -6.259 1.00 75.19 78 GLN A N 1
ATOM 631 C CA . GLN A 1 78 ? -8.192 12.352 -6.424 1.00 75.19 78 GLN A CA 1
ATOM 632 C C . GLN A 1 78 ? -9.473 13.161 -6.652 1.00 75.19 78 GLN A C 1
ATOM 634 O O . GLN A 1 78 ? -10.542 12.637 -6.978 1.00 75.19 78 GLN A O 1
ATOM 639 N N . GLY A 1 79 ? -9.364 14.479 -6.474 1.00 74.25 79 GLY A N 1
ATOM 640 C CA . GLY A 1 79 ? -10.445 15.418 -6.760 1.00 74.25 79 GLY A CA 1
ATOM 641 C C . GLY A 1 79 ? -11.716 15.120 -5.961 1.00 74.25 79 GLY A C 1
ATOM 642 O O . GLY A 1 79 ? -11.669 14.945 -4.747 1.00 74.25 79 GLY A O 1
ATOM 643 N N . ARG A 1 80 ? -12.868 15.086 -6.645 1.00 74.19 80 ARG A N 1
ATOM 644 C CA . ARG A 1 80 ? -14.178 14.848 -6.010 1.00 74.19 80 ARG A CA 1
ATOM 645 C C . ARG A 1 80 ? -14.322 13.438 -5.437 1.00 74.19 80 ARG A C 1
ATOM 647 O O . ARG A 1 80 ? -14.988 13.290 -4.422 1.00 74.19 80 ARG A O 1
ATOM 654 N N . ASN A 1 81 ? -13.694 12.435 -6.046 1.00 73.56 81 ASN A N 1
ATOM 655 C CA . ASN A 1 81 ? -13.853 11.044 -5.617 1.00 73.56 81 ASN A CA 1
ATOM 656 C C . ASN A 1 81 ? -13.118 10.765 -4.297 1.00 73.56 81 ASN A C 1
ATOM 658 O O . ASN A 1 81 ? -13.627 10.035 -3.450 1.00 73.56 81 ASN A O 1
ATOM 662 N N . LEU A 1 82 ? -12.010 11.473 -4.046 1.00 79.94 82 LEU A N 1
ATOM 663 C CA . LEU A 1 82 ? -11.326 11.442 -2.751 1.00 79.94 82 LEU A CA 1
ATOM 664 C C . LEU A 1 82 ? -12.195 11.983 -1.603 1.00 79.94 82 LEU A C 1
ATOM 666 O O . LEU A 1 82 ? -12.073 11.511 -0.476 1.00 79.94 82 LEU A O 1
ATOM 670 N N . VAL A 1 83 ? -13.083 12.949 -1.874 1.00 80.69 83 VAL A N 1
ATOM 671 C CA . VAL A 1 83 ? -13.930 13.564 -0.837 1.00 80.69 83 VAL A CA 1
ATOM 672 C C . VAL A 1 83 ? -14.818 12.513 -0.175 1.00 80.69 83 VAL A C 1
ATOM 674 O O . VAL A 1 83 ? -14.890 12.474 1.046 1.00 80.69 83 VAL A O 1
ATOM 677 N N . PHE A 1 84 ? -15.436 11.618 -0.949 1.00 81.81 84 PHE A N 1
ATOM 678 C CA . PHE A 1 84 ? -16.311 10.577 -0.398 1.00 81.81 84 PHE A CA 1
ATOM 679 C C . PHE A 1 84 ? -15.558 9.596 0.503 1.00 81.81 84 PHE A C 1
ATOM 681 O O . PHE A 1 84 ? -16.025 9.276 1.598 1.00 81.81 84 PHE A O 1
ATOM 688 N N . VAL A 1 85 ? -14.363 9.174 0.078 1.00 85.44 85 VAL A N 1
ATOM 689 C CA . VAL A 1 85 ? -13.477 8.323 0.883 1.00 85.44 85 VAL A CA 1
ATOM 690 C C . VAL A 1 85 ? -13.074 9.037 2.175 1.00 85.44 85 VAL A C 1
ATOM 692 O O . VAL A 1 85 ? -13.105 8.430 3.244 1.00 85.44 85 VAL A O 1
ATOM 695 N N . MET A 1 86 ? -12.755 10.333 2.100 1.00 83.56 86 MET A N 1
ATOM 696 C CA . MET A 1 86 ? -12.352 11.131 3.258 1.00 83.56 86 MET A CA 1
ATOM 697 C C . MET A 1 86 ? -13.498 11.352 4.252 1.00 83.56 86 MET A C 1
ATOM 699 O O . MET A 1 86 ? -13.295 11.237 5.457 1.00 83.56 86 MET A O 1
ATOM 703 N N . GLU A 1 87 ? -14.714 11.634 3.780 1.00 85.50 87 GLU A N 1
ATOM 704 C CA . GLU A 1 87 ? -15.888 11.760 4.654 1.00 85.50 87 GLU A CA 1
ATOM 705 C C . GLU A 1 87 ? -16.186 10.448 5.391 1.00 85.50 87 GLU A C 1
ATOM 707 O O . GLU A 1 87 ? -16.436 10.468 6.600 1.00 85.50 87 GLU A O 1
ATOM 712 N N . ARG A 1 88 ? -16.095 9.300 4.701 1.00 89.38 88 ARG A N 1
ATOM 713 C CA . ARG A 1 88 ? -16.204 7.985 5.353 1.00 89.38 88 ARG A CA 1
ATOM 714 C C . ARG A 1 88 ? -15.104 7.777 6.382 1.00 89.38 88 ARG A C 1
ATOM 716 O O . ARG A 1 88 ? -15.408 7.427 7.515 1.00 89.38 88 ARG A O 1
ATOM 723 N N . PHE A 1 89 ? -13.851 8.034 6.014 1.00 90.44 89 PHE A N 1
ATOM 724 C CA . PHE A 1 89 ? -12.724 7.906 6.933 1.00 90.44 89 PHE A CA 1
ATOM 725 C C . PHE A 1 89 ? -12.934 8.736 8.206 1.00 90.44 89 PHE A C 1
ATOM 727 O O . PHE A 1 89 ? -12.823 8.192 9.301 1.00 90.44 89 PHE A O 1
ATOM 734 N N . LYS A 1 90 ? -13.312 10.015 8.078 1.00 88.50 90 LYS A N 1
ATOM 735 C CA . LYS A 1 90 ? -13.579 10.902 9.223 1.00 88.50 90 LYS A CA 1
ATOM 736 C C . LYS A 1 90 ? -14.693 10.367 10.117 1.00 88.50 90 LYS A C 1
ATOM 738 O O . LYS A 1 90 ? -14.545 10.343 11.337 1.00 88.50 90 LYS A O 1
ATOM 743 N N . LYS A 1 91 ? -15.801 9.915 9.520 1.00 91.56 91 LYS A N 1
ATOM 744 C CA . LYS A 1 91 ? -16.916 9.308 10.261 1.00 91.56 91 LYS A CA 1
ATOM 745 C C . LYS A 1 91 ? -16.453 8.066 11.027 1.00 91.56 91 LYS A C 1
ATOM 747 O O . LYS A 1 91 ? -16.769 7.924 12.207 1.00 91.56 91 LYS A O 1
ATOM 752 N N . ASN A 1 92 ? -15.690 7.201 10.368 1.00 93.25 92 ASN A N 1
ATOM 753 C CA . ASN A 1 92 ? -15.206 5.953 10.942 1.00 93.25 92 ASN A CA 1
ATOM 754 C C . ASN A 1 92 ? -14.202 6.219 12.066 1.00 93.25 92 ASN A C 1
ATOM 756 O O . ASN A 1 92 ? -14.321 5.636 13.137 1.00 93.25 92 ASN A O 1
ATOM 760 N N . LEU A 1 93 ? -13.278 7.163 11.872 1.00 91.50 93 LEU A N 1
ATOM 761 C CA . LEU A 1 93 ? -12.315 7.570 12.891 1.00 91.50 93 LEU A CA 1
ATOM 762 C C . LEU A 1 93 ? -13.009 8.179 14.114 1.00 91.50 93 LEU A C 1
ATOM 764 O O . LEU A 1 93 ? -12.670 7.827 15.240 1.00 91.50 93 LEU A O 1
ATOM 768 N N . ALA A 1 94 ? -14.004 9.047 13.914 1.00 90.38 94 ALA A N 1
ATOM 769 C CA . ALA A 1 94 ? -14.788 9.612 15.011 1.00 90.38 94 ALA A CA 1
ATOM 770 C C . ALA A 1 94 ? -15.551 8.527 15.791 1.00 90.38 94 ALA A C 1
ATOM 772 O O . ALA A 1 94 ? -15.611 8.580 17.021 1.00 90.38 94 ALA A O 1
ATOM 773 N N . SER A 1 95 ? -16.101 7.530 15.089 1.00 92.69 95 SER A N 1
ATOM 774 C CA . SER A 1 95 ? -16.779 6.385 15.706 1.00 92.69 95 SER A CA 1
ATOM 775 C C . SER A 1 95 ? -15.812 5.516 16.512 1.00 92.69 95 SER A C 1
ATOM 777 O O . SER A 1 95 ? -16.103 5.187 17.658 1.00 92.69 95 SER A O 1
ATOM 779 N N . GLU A 1 96 ? -14.656 5.173 15.943 1.00 92.00 96 GLU A N 1
ATOM 780 C CA . GLU A 1 96 ? -13.613 4.382 16.609 1.00 92.00 96 GLU A CA 1
ATOM 781 C C . GLU A 1 96 ? -13.057 5.121 17.839 1.00 92.00 96 GLU A C 1
ATOM 783 O O . GLU A 1 96 ? -12.921 4.524 18.903 1.00 92.00 96 GLU A O 1
ATOM 788 N N . LEU A 1 97 ? -12.823 6.435 17.742 1.00 90.62 97 LEU A N 1
ATOM 789 C CA . LEU A 1 97 ? -12.371 7.254 18.870 1.00 90.62 97 LEU A CA 1
ATOM 790 C C . LEU A 1 97 ? -13.424 7.337 19.984 1.00 90.62 97 LEU A C 1
ATOM 792 O O . LEU A 1 97 ? -13.075 7.253 21.156 1.00 90.62 97 LEU A O 1
ATOM 796 N N . SER A 1 98 ? -14.705 7.475 19.627 1.00 90.69 98 SER A N 1
ATOM 797 C CA . SER A 1 98 ? -15.805 7.531 20.604 1.00 90.69 98 SER A CA 1
ATOM 798 C C . SER A 1 98 ? -16.050 6.187 21.294 1.00 90.69 98 SER A C 1
ATOM 800 O O . SER A 1 98 ? -16.554 6.155 22.413 1.00 90.69 98 SER A O 1
ATOM 802 N N . ALA A 1 99 ? -15.718 5.079 20.626 1.00 90.62 99 ALA A N 1
ATOM 803 C CA . ALA A 1 99 ? -15.835 3.727 21.165 1.00 90.62 99 ALA A CA 1
ATOM 804 C C . ALA A 1 99 ? -14.586 3.271 21.944 1.00 90.62 99 ALA A C 1
ATOM 806 O O . ALA A 1 99 ? -14.626 2.223 22.592 1.00 90.62 99 ALA A O 1
ATOM 807 N N . ALA A 1 100 ? -13.483 4.023 21.881 1.00 89.88 100 ALA A N 1
ATOM 808 C CA . ALA A 1 100 ? -12.230 3.669 22.531 1.00 89.88 100 ALA A CA 1
ATOM 809 C C . ALA A 1 100 ? -12.356 3.752 24.059 1.00 89.88 100 ALA A C 1
ATOM 811 O O . ALA A 1 100 ? -12.469 4.831 24.637 1.00 89.88 100 ALA A O 1
ATOM 812 N N . SER A 1 101 ? -12.281 2.598 24.723 1.00 86.00 101 SER A N 1
ATOM 813 C CA . SER A 1 101 ? -12.387 2.475 26.185 1.00 86.00 101 SER A CA 1
ATOM 814 C C . SER A 1 101 ? -11.304 3.239 26.955 1.00 86.00 101 SER A C 1
ATOM 816 O O . SER A 1 101 ? -11.486 3.606 28.114 1.00 86.00 101 SER A O 1
ATOM 818 N N . GLU A 1 102 ? -10.172 3.479 26.301 1.00 85.62 102 GLU A N 1
ATOM 819 C CA . GLU A 1 102 ? -9.011 4.201 26.803 1.00 85.62 102 GLU A CA 1
ATOM 820 C C . GLU A 1 102 ? -9.268 5.712 26.913 1.00 85.62 102 GLU A C 1
ATOM 822 O O . GLU A 1 102 ? -8.557 6.403 27.647 1.00 85.62 102 GLU A O 1
ATOM 827 N N . VAL A 1 103 ? -10.283 6.224 26.206 1.00 85.50 103 VAL A N 1
ATOM 828 C CA . VAL A 1 103 ? -10.714 7.624 26.247 1.00 85.50 103 VAL A CA 1
ATOM 829 C C . VAL A 1 103 ? -11.930 7.730 27.167 1.00 85.50 103 VAL A C 1
ATOM 831 O O . VAL A 1 103 ? -13.076 7.581 26.753 1.00 85.50 103 VAL A O 1
ATOM 834 N N . GLY A 1 104 ? -11.667 7.960 28.454 1.00 81.62 104 GLY A N 1
ATOM 835 C CA . GLY A 1 104 ? -12.707 8.219 29.451 1.00 81.62 104 GLY A CA 1
ATOM 836 C C . GLY A 1 104 ? -13.254 9.652 29.403 1.00 81.62 104 GLY A C 1
ATOM 837 O O . GLY A 1 104 ? -12.809 10.491 28.623 1.00 81.62 104 GLY A O 1
ATOM 838 N N . HIS A 1 105 ? -14.206 9.949 30.291 1.00 84.25 105 HIS A N 1
ATOM 839 C CA . HIS A 1 105 ? -14.755 11.303 30.463 1.00 84.25 105 HIS A CA 1
ATOM 840 C C . HIS A 1 105 ? -13.831 12.256 31.243 1.00 84.25 105 HIS A C 1
ATOM 842 O O . HIS A 1 105 ? -14.025 13.466 31.184 1.00 84.25 105 HIS A O 1
ATOM 848 N N . ASP A 1 106 ? -12.828 11.713 31.938 1.00 88.19 106 ASP A N 1
ATOM 849 C CA . ASP A 1 106 ? -11.844 12.448 32.735 1.00 88.19 106 ASP A CA 1
ATOM 850 C C . ASP A 1 106 ? -10.417 12.209 32.220 1.00 88.19 106 ASP A C 1
ATOM 852 O O . ASP A 1 106 ? -10.164 11.311 31.413 1.00 88.19 106 ASP A O 1
ATOM 856 N N . TRP A 1 107 ? -9.462 13.004 32.714 1.00 88.25 107 TRP A N 1
ATOM 857 C CA . TRP A 1 107 ? -8.042 12.874 32.381 1.00 88.25 107 TRP A CA 1
ATOM 858 C C . TRP A 1 107 ? -7.526 11.447 32.614 1.00 88.25 107 TRP A C 1
ATOM 860 O O . TRP A 1 107 ? -7.393 10.988 33.749 1.00 88.25 107 TRP A O 1
ATOM 870 N N . GLY A 1 108 ? -7.197 10.765 31.518 1.00 87.12 108 GLY A N 1
ATOM 871 C CA . GLY A 1 108 ? -6.626 9.423 31.507 1.00 87.12 108 GLY A CA 1
ATOM 872 C C . GLY A 1 108 ? -5.170 9.404 31.045 1.00 87.12 108 GLY A C 1
ATOM 873 O O . GLY A 1 108 ? -4.634 10.385 30.527 1.00 87.12 108 GLY A O 1
ATOM 874 N N . ARG A 1 109 ? -4.519 8.249 31.209 1.00 88.75 109 ARG A N 1
ATOM 875 C CA . ARG A 1 109 ? -3.178 7.991 30.674 1.00 88.75 109 ARG A CA 1
ATOM 876 C C . ARG A 1 109 ? -3.265 6.980 29.540 1.00 88.75 109 ARG A C 1
ATOM 878 O O . ARG A 1 109 ? -3.621 5.832 29.778 1.00 88.75 109 ARG A O 1
ATOM 885 N N . ILE A 1 110 ? -2.825 7.380 28.350 1.00 90.62 110 ILE A N 1
ATOM 886 C CA . ILE A 1 110 ? -2.595 6.478 27.216 1.00 90.62 110 ILE A CA 1
ATOM 887 C C . ILE A 1 110 ? -1.103 6.101 27.224 1.00 90.62 110 ILE A C 1
ATOM 889 O O . ILE A 1 110 ? -0.266 6.987 27.035 1.00 90.62 110 ILE A O 1
ATOM 893 N N . PRO A 1 111 ? -0.729 4.833 27.495 1.00 88.19 111 PRO A N 1
ATOM 894 C CA . PRO A 1 111 ? 0.677 4.445 27.642 1.00 88.19 111 PRO A CA 1
ATOM 895 C C . PRO A 1 111 ? 1.498 4.598 26.358 1.00 88.19 111 PRO A C 1
ATOM 897 O O . PRO A 1 111 ? 2.673 4.951 26.427 1.00 88.19 111 PRO A O 1
ATOM 900 N N . ASP A 1 112 ? 0.876 4.339 25.207 1.00 88.75 112 ASP A N 1
ATOM 901 C CA . ASP A 1 112 ? 1.495 4.422 23.887 1.00 88.75 112 ASP A CA 1
ATOM 902 C C . ASP A 1 112 ? 0.542 5.122 22.912 1.00 88.75 112 ASP A C 1
ATOM 904 O O . ASP A 1 112 ? -0.357 4.510 22.332 1.00 88.75 112 ASP A O 1
ATOM 908 N N . LEU A 1 113 ? 0.745 6.431 22.749 1.00 87.25 113 LEU A N 1
ATOM 909 C CA . LEU A 1 113 ? -0.060 7.259 21.854 1.00 87.25 113 LEU A CA 1
ATOM 910 C C . LEU A 1 113 ? 0.073 6.827 20.388 1.00 87.25 113 LEU A C 1
ATOM 912 O O . LEU A 1 113 ? -0.899 6.912 19.641 1.00 87.25 113 LEU A O 1
ATOM 916 N N . PHE A 1 114 ? 1.255 6.355 19.975 1.00 85.31 114 PHE A N 1
ATOM 917 C CA . PHE A 1 114 ? 1.489 5.936 18.597 1.00 85.31 114 PHE A CA 1
ATOM 918 C C . PHE A 1 114 ? 0.685 4.680 18.284 1.00 85.31 114 PHE A C 1
ATOM 920 O O . PHE A 1 114 ? -0.084 4.678 17.324 1.00 85.31 114 PHE A O 1
ATOM 927 N N . SER A 1 115 ? 0.811 3.638 19.111 1.00 87.06 115 SER A N 1
ATOM 928 C CA . SER A 1 115 ? 0.049 2.401 18.921 1.00 87.06 115 SER A CA 1
ATOM 929 C C . SER A 1 115 ? -1.454 2.650 19.032 1.00 87.06 115 SER A C 1
ATOM 931 O O . SER A 1 115 ? -2.218 2.090 18.250 1.00 87.06 115 SER A O 1
ATOM 933 N N . PHE A 1 116 ? -1.886 3.511 19.955 1.00 88.62 116 PHE A N 1
ATOM 934 C CA . PHE A 1 116 ? -3.292 3.883 20.099 1.00 88.62 116 PHE A CA 1
ATOM 935 C C . PHE A 1 116 ? -3.847 4.546 18.826 1.00 88.62 116 PHE A C 1
ATOM 937 O O . PHE A 1 116 ? -4.757 4.006 18.196 1.00 88.62 116 PHE A O 1
ATOM 944 N N . LEU A 1 117 ? -3.258 5.666 18.390 1.00 88.50 117 LEU A N 1
ATOM 945 C CA . LEU A 1 117 ? -3.746 6.410 17.223 1.00 88.50 117 LEU A CA 1
ATOM 946 C C . LEU A 1 117 ? -3.608 5.612 15.925 1.00 88.50 117 LEU A C 1
ATOM 948 O O . LEU A 1 117 ? -4.543 5.575 15.128 1.00 88.50 117 LEU A O 1
ATOM 952 N N . SER A 1 118 ? -2.475 4.938 15.719 1.00 86.25 118 SER A N 1
ATOM 953 C CA . SER A 1 118 ? -2.223 4.191 14.480 1.00 86.25 118 SER A CA 1
ATOM 954 C C . SER A 1 118 ? -3.213 3.041 14.299 1.00 86.25 118 SER A C 1
ATOM 956 O O . SER A 1 118 ? -3.604 2.754 13.172 1.00 86.25 118 SER A O 1
ATOM 958 N N . ASN A 1 119 ? -3.656 2.399 15.388 1.00 90.12 119 ASN A N 1
ATOM 959 C CA . ASN A 1 119 ? -4.678 1.354 15.319 1.00 90.12 119 ASN A CA 1
ATOM 960 C C . ASN A 1 119 ? -6.061 1.908 14.967 1.00 90.12 119 ASN A C 1
ATOM 962 O O . ASN A 1 119 ? -6.728 1.332 14.108 1.00 90.12 119 ASN A O 1
ATOM 966 N N . LEU A 1 120 ? -6.475 3.026 15.573 1.00 91.50 120 LEU A N 1
ATOM 967 C CA . LEU A 1 120 ? -7.749 3.677 15.239 1.00 91.50 120 LEU A CA 1
ATOM 968 C C . LEU A 1 120 ? -7.772 4.121 13.771 1.00 91.50 120 LEU A C 1
ATOM 970 O O . LEU A 1 120 ? -8.721 3.830 13.043 1.00 91.50 120 LEU A O 1
ATOM 974 N N . ILE A 1 121 ? -6.689 4.759 13.314 1.00 89.69 121 ILE A N 1
ATOM 975 C CA . ILE A 1 121 ? -6.545 5.213 11.926 1.00 89.69 121 ILE A CA 1
ATOM 976 C C . ILE A 1 121 ? -6.555 4.025 10.959 1.00 89.69 121 ILE A C 1
ATOM 978 O O . ILE A 1 121 ? -7.260 4.070 9.951 1.00 89.69 121 ILE A O 1
ATOM 982 N N . LEU A 1 122 ? -5.818 2.951 11.262 1.00 91.12 122 LEU A N 1
ATOM 983 C CA . LEU A 1 122 ? -5.781 1.757 10.416 1.00 91.12 122 LEU A CA 1
ATOM 984 C C . LEU A 1 122 ? -7.172 1.137 10.263 1.00 91.12 122 LEU A C 1
ATOM 986 O O . LEU A 1 122 ? -7.584 0.841 9.144 1.00 91.12 122 LEU A O 1
ATOM 990 N N . ARG A 1 123 ? -7.911 0.974 11.366 1.00 93.38 123 ARG A N 1
ATOM 991 C CA . ARG A 1 123 ? -9.270 0.411 11.353 1.00 93.38 123 ARG A CA 1
ATOM 992 C C . ARG A 1 123 ? -10.224 1.270 10.524 1.00 93.38 123 ARG A C 1
ATOM 994 O O . ARG A 1 123 ? -10.891 0.747 9.631 1.00 93.38 123 ARG A O 1
ATOM 1001 N N . ALA A 1 124 ? -10.213 2.585 10.749 1.00 92.69 124 ALA A N 1
ATOM 1002 C CA . ALA A 1 124 ? -11.030 3.530 9.993 1.00 92.69 124 ALA A CA 1
ATOM 1003 C C . ALA A 1 124 ? -10.698 3.524 8.490 1.00 92.69 124 ALA A C 1
ATOM 1005 O O . ALA A 1 124 ? -11.605 3.558 7.657 1.00 92.69 124 ALA A O 1
ATOM 1006 N N . ASN A 1 125 ? -9.411 3.440 8.133 1.00 90.38 125 ASN A N 1
ATOM 1007 C CA . ASN A 1 125 ? -8.941 3.392 6.747 1.00 90.38 125 ASN A CA 1
ATOM 1008 C C . ASN A 1 125 ? -9.338 2.092 6.035 1.00 90.38 125 ASN A C 1
ATOM 1010 O O . ASN A 1 125 ? -9.826 2.141 4.904 1.00 90.38 125 ASN A O 1
ATOM 1014 N N . VAL A 1 126 ? -9.167 0.947 6.705 1.00 93.44 126 VAL A N 1
ATOM 1015 C CA . VAL A 1 126 ? -9.557 -0.365 6.174 1.00 93.44 126 VAL A CA 1
ATOM 1016 C C . VAL A 1 126 ? -11.035 -0.363 5.819 1.00 93.44 126 VAL A C 1
ATOM 1018 O O . VAL A 1 126 ? -11.380 -0.709 4.694 1.00 93.44 126 VAL A O 1
ATOM 1021 N N . GLU A 1 127 ? -11.897 0.084 6.730 1.00 93.12 127 GLU A N 1
ATOM 1022 C CA . GLU A 1 127 ? -13.334 0.124 6.464 1.00 93.12 127 GLU A CA 1
ATOM 1023 C C . GLU A 1 127 ? -13.686 1.115 5.341 1.00 93.12 127 GLU A C 1
ATOM 1025 O O . GLU A 1 127 ? -14.436 0.782 4.422 1.00 93.12 127 GLU A O 1
ATOM 1030 N N . ALA A 1 128 ? -13.093 2.313 5.354 1.00 91.94 128 ALA A N 1
ATOM 1031 C CA . ALA A 1 128 ? -13.388 3.346 4.361 1.00 91.94 128 ALA A CA 1
ATOM 1032 C C . ALA A 1 128 ? -13.043 2.927 2.919 1.00 91.94 128 ALA A C 1
ATOM 1034 O O . ALA A 1 128 ? -13.700 3.397 1.981 1.00 91.94 128 ALA A O 1
ATOM 1035 N N . LEU A 1 129 ? -12.028 2.068 2.742 1.00 91.75 129 LEU A N 1
ATOM 1036 C CA . LEU A 1 129 ? -11.545 1.598 1.439 1.00 91.75 129 LEU A CA 1
ATOM 1037 C C . LEU A 1 129 ? -12.074 0.213 1.042 1.00 91.75 129 LEU A C 1
ATOM 1039 O O . LEU A 1 129 ? -12.473 0.043 -0.112 1.00 91.75 129 LEU A O 1
ATOM 1043 N N . TYR A 1 130 ? -12.067 -0.751 1.966 1.00 93.94 130 TYR A N 1
ATOM 1044 C CA . TYR A 1 130 ? -12.346 -2.178 1.728 1.00 93.94 130 TYR A CA 1
ATOM 1045 C C . TYR A 1 130 ? -13.723 -2.623 2.245 1.00 93.94 130 TYR A C 1
ATOM 1047 O O . TYR A 1 130 ? -14.057 -3.803 2.171 1.00 93.94 130 TYR A O 1
ATOM 1055 N N . GLY A 1 131 ? -14.536 -1.692 2.744 1.00 93.12 131 GLY A N 1
ATOM 1056 C CA . GLY A 1 131 ? -15.910 -1.961 3.151 1.00 93.12 131 GLY A CA 1
ATOM 1057 C C . GLY A 1 131 ? -16.045 -2.429 4.598 1.00 93.12 131 GLY A C 1
ATOM 1058 O O . GLY A 1 131 ? -15.075 -2.655 5.322 1.00 93.12 131 GLY A O 1
ATOM 1059 N N . GLU A 1 132 ? -17.293 -2.603 5.019 1.00 93.94 132 GLU A N 1
ATOM 1060 C CA . GLU A 1 132 ? -17.688 -2.846 6.413 1.00 93.94 132 GLU A CA 1
ATOM 1061 C C . GLU A 1 132 ? -17.427 -4.275 6.890 1.00 93.94 132 GLU A C 1
ATOM 1063 O O . GLU A 1 132 ? -17.489 -4.572 8.086 1.00 93.94 132 GLU A O 1
ATOM 1068 N N . HIS A 1 133 ? -17.178 -5.194 5.960 1.00 94.81 133 HIS A N 1
ATOM 1069 C CA . HIS A 1 133 ? -17.136 -6.619 6.263 1.00 94.81 133 HIS A CA 1
ATOM 1070 C C . HIS A 1 133 ? -15.726 -7.173 6.467 1.00 94.81 133 HIS A C 1
ATOM 1072 O O . HIS A 1 133 ? -15.587 -8.189 7.149 1.00 94.81 133 HIS A O 1
ATOM 1078 N N . LEU A 1 134 ? -14.673 -6.509 5.973 1.00 95.88 134 LEU A N 1
ATOM 1079 C CA . LEU A 1 134 ? -13.306 -7.036 6.060 1.00 95.88 134 LEU A CA 1
ATOM 1080 C C . LEU A 1 134 ? -12.880 -7.303 7.510 1.00 95.88 134 LEU A C 1
ATOM 1082 O O . LEU A 1 134 ? -12.464 -8.416 7.830 1.00 95.88 134 LEU A O 1
ATOM 1086 N N . LEU A 1 135 ? -13.066 -6.336 8.412 1.00 95.75 135 LEU A N 1
ATOM 1087 C CA . LEU A 1 135 ? -12.723 -6.504 9.830 1.00 95.75 135 LEU A CA 1
ATOM 1088 C C . LEU A 1 135 ? -13.689 -7.432 10.583 1.00 95.75 135 LEU A C 1
ATOM 1090 O O . LEU A 1 135 ? -13.328 -7.962 11.630 1.00 95.75 135 LEU A O 1
ATOM 1094 N N . ARG A 1 136 ? -14.901 -7.666 10.062 1.00 95.69 136 ARG A N 1
ATOM 1095 C CA . ARG A 1 136 ? -15.851 -8.634 10.641 1.00 95.69 136 ARG A CA 1
ATOM 1096 C C . ARG A 1 136 ? -15.447 -10.074 10.304 1.00 95.69 136 ARG A C 1
ATOM 1098 O O . ARG A 1 136 ? -15.540 -10.952 11.154 1.00 95.69 136 ARG A O 1
ATOM 1105 N N . ILE A 1 137 ? -14.975 -10.305 9.078 1.00 96.75 137 ILE A N 1
ATOM 1106 C CA . ILE A 1 137 ? -14.551 -11.624 8.571 1.00 96.75 137 ILE A CA 1
ATOM 1107 C C . ILE A 1 137 ? -13.137 -11.974 9.040 1.00 96.75 137 ILE A C 1
ATOM 1109 O O . ILE A 1 137 ? -12.830 -13.136 9.323 1.00 96.75 137 ILE A O 1
ATOM 1113 N N . CYS A 1 138 ? -12.283 -10.960 9.157 1.00 97.31 138 CYS A N 1
ATOM 1114 C CA . CYS A 1 138 ? -10.911 -11.077 9.628 1.00 97.31 138 CYS A CA 1
ATOM 1115 C C . CYS A 1 138 ? -10.705 -10.173 10.860 1.00 97.31 138 CYS A C 1
ATOM 1117 O O . CYS A 1 138 ? -10.074 -9.121 10.745 1.00 97.31 138 CYS A O 1
ATOM 1119 N N . PRO A 1 139 ? -11.192 -10.563 12.059 1.00 96.56 139 PRO A N 1
ATOM 1120 C CA . PRO A 1 139 ? -11.095 -9.731 13.266 1.00 96.56 139 PRO A CA 1
ATOM 1121 C C . PRO A 1 139 ? -9.660 -9.378 13.673 1.00 96.56 139 PRO A C 1
ATOM 1123 O O . PRO A 1 139 ? -9.417 -8.323 14.256 1.00 96.56 139 PRO A O 1
ATOM 1126 N N . THR A 1 140 ? -8.696 -10.241 13.346 1.00 96.62 140 THR A N 1
ATOM 1127 C CA . THR A 1 140 ? -7.270 -10.047 13.646 1.00 96.62 140 THR A CA 1
ATOM 1128 C C . THR A 1 140 ? -6.522 -9.261 12.572 1.00 96.62 140 THR A C 1
ATOM 1130 O O . THR A 1 140 ? -5.343 -8.982 12.757 1.00 96.62 140 THR A O 1
ATOM 1133 N N . PHE A 1 141 ? -7.182 -8.833 11.488 1.00 96.94 141 PHE A N 1
ATOM 1134 C CA . PHE A 1 141 ? -6.532 -8.247 10.309 1.00 96.94 141 PHE A CA 1
ATOM 1135 C C . PHE A 1 141 ? -5.545 -7.120 10.636 1.00 96.94 141 PHE A C 1
ATOM 1137 O O . PHE A 1 141 ? -4.420 -7.114 10.147 1.00 96.94 141 PHE A O 1
ATOM 1144 N N . CYS A 1 142 ? -5.942 -6.173 11.493 1.00 94.88 142 CYS A N 1
ATOM 1145 C CA . CYS A 1 142 ? -5.074 -5.056 11.879 1.00 94.88 142 CYS A CA 1
ATOM 1146 C C . CYS A 1 142 ? -3.850 -5.529 12.680 1.00 94.88 142 CYS A C 1
ATOM 1148 O O . CYS A 1 142 ? -2.741 -5.040 12.472 1.00 94.88 142 CYS A O 1
ATOM 1150 N N . GLN A 1 143 ? -4.030 -6.510 13.568 1.00 95.69 143 GLN A N 1
ATOM 1151 C CA . GLN A 1 143 ? -2.931 -7.102 14.329 1.00 95.69 143 GLN A CA 1
ATOM 1152 C C . GLN A 1 143 ? -1.970 -7.867 13.411 1.00 95.69 143 GLN A C 1
ATOM 1154 O O . GLN A 1 143 ? -0.751 -7.738 13.544 1.00 95.69 143 GLN A O 1
ATOM 1159 N N . ASP A 1 144 ? -2.513 -8.621 12.456 1.00 97.56 144 ASP A N 1
ATOM 1160 C CA . ASP A 1 144 ? -1.745 -9.365 11.460 1.00 97.56 144 ASP A CA 1
ATOM 1161 C C . ASP A 1 144 ? -0.955 -8.414 10.553 1.00 97.56 144 ASP A C 1
ATOM 1163 O O . ASP A 1 144 ? 0.222 -8.659 10.279 1.00 97.56 144 ASP A O 1
ATOM 1167 N N . PHE A 1 145 ? -1.540 -7.268 10.186 1.00 96.12 145 PHE A N 1
ATOM 1168 C CA . PHE A 1 145 ? -0.840 -6.221 9.445 1.00 96.12 145 PHE A CA 1
ATOM 1169 C C . PHE A 1 145 ? 0.350 -5.672 10.231 1.00 96.12 145 PHE A C 1
ATOM 1171 O O . PHE A 1 145 ? 1.447 -5.582 9.683 1.00 96.12 145 PHE A O 1
ATOM 1178 N N . TRP A 1 146 ? 0.190 -5.355 11.519 1.00 94.38 146 TRP A N 1
ATOM 1179 C CA . TRP A 1 146 ? 1.310 -4.880 12.337 1.00 94.38 146 TRP A CA 1
ATOM 1180 C C . TRP A 1 146 ? 2.384 -5.946 12.555 1.00 94.38 146 TRP A C 1
ATOM 1182 O O . TRP A 1 146 ? 3.572 -5.617 12.615 1.00 94.38 146 TRP A O 1
ATOM 1192 N N . ASN A 1 147 ? 1.999 -7.220 12.642 1.00 96.56 147 ASN A N 1
ATOM 1193 C CA . ASN A 1 147 ? 2.944 -8.335 12.694 1.00 96.56 147 ASN A CA 1
ATOM 1194 C C . ASN A 1 147 ? 3.748 -8.429 11.391 1.00 96.56 147 ASN A C 1
ATOM 1196 O O . ASN A 1 147 ? 4.977 -8.532 11.432 1.00 96.56 147 ASN A O 1
ATOM 1200 N N . PHE A 1 148 ? 3.077 -8.321 10.242 1.00 96.75 148 PHE A N 1
ATOM 1201 C CA . PHE A 1 148 ? 3.728 -8.254 8.937 1.00 96.75 148 PHE A CA 1
ATOM 1202 C C . PHE A 1 148 ? 4.633 -7.022 8.815 1.00 96.75 148 PHE A C 1
ATOM 1204 O O . PHE A 1 148 ? 5.781 -7.152 8.399 1.00 96.75 148 PHE A O 1
ATOM 1211 N N . TYR A 1 149 ? 4.175 -5.845 9.245 1.00 93.38 149 TYR A N 1
ATOM 1212 C CA . TYR A 1 149 ? 4.956 -4.609 9.210 1.00 93.38 149 TYR A CA 1
ATOM 1213 C C . TYR A 1 149 ? 6.247 -4.718 10.033 1.00 93.38 149 TYR A C 1
ATOM 1215 O O . TYR A 1 149 ? 7.324 -4.372 9.551 1.00 93.38 149 TYR A O 1
ATOM 1223 N N . LYS A 1 150 ? 6.176 -5.285 11.246 1.00 93.69 150 LYS A N 1
ATOM 1224 C CA . LYS A 1 150 ? 7.358 -5.563 12.085 1.00 93.69 150 LYS A CA 1
ATOM 1225 C C . LYS A 1 150 ? 8.306 -6.583 11.444 1.00 93.69 150 LYS A C 1
ATOM 1227 O O . LYS A 1 150 ? 9.518 -6.485 11.619 1.00 93.69 150 LYS A O 1
ATOM 1232 N N . ALA A 1 151 ? 7.767 -7.553 10.708 1.00 95.81 151 ALA A N 1
ATOM 1233 C CA . ALA A 1 151 ? 8.530 -8.565 9.979 1.00 95.81 151 ALA A CA 1
ATOM 1234 C C . ALA A 1 151 ? 9.140 -8.053 8.661 1.00 95.81 151 ALA A C 1
ATOM 1236 O O . ALA A 1 151 ? 10.128 -8.616 8.177 1.00 95.81 151 ALA A O 1
ATOM 1237 N N . PHE A 1 152 ? 8.574 -6.987 8.089 1.00 93.69 152 PHE A N 1
ATOM 1238 C CA . PHE A 1 152 ? 8.921 -6.464 6.771 1.00 93.69 152 PHE A CA 1
ATOM 1239 C C . PHE A 1 152 ? 10.427 -6.226 6.572 1.00 93.69 152 PHE A C 1
ATOM 1241 O O . PHE A 1 152 ? 10.933 -6.664 5.541 1.00 93.69 152 PHE A O 1
ATOM 1248 N N . PRO A 1 153 ? 11.196 -5.658 7.530 1.00 93.06 153 PRO A N 1
ATOM 1249 C CA . PRO A 1 153 ? 12.635 -5.449 7.350 1.00 93.06 153 PRO A CA 1
ATOM 1250 C C . PRO A 1 153 ? 13.447 -6.731 7.121 1.00 93.06 153 PRO A C 1
ATOM 1252 O O . PRO A 1 153 ? 14.495 -6.684 6.480 1.00 93.06 153 PRO A O 1
ATOM 1255 N N . ASN A 1 154 ? 13.010 -7.876 7.652 1.00 95.12 154 ASN A N 1
ATOM 1256 C CA . ASN A 1 154 ? 13.682 -9.156 7.410 1.00 95.12 154 ASN A CA 1
ATOM 1257 C C . ASN A 1 154 ? 13.382 -9.675 6.001 1.00 95.12 154 ASN A C 1
ATOM 1259 O O . ASN A 1 154 ? 14.280 -10.165 5.315 1.00 95.12 154 ASN A O 1
ATOM 1263 N N . ILE A 1 155 ? 12.131 -9.516 5.564 1.00 94.75 155 ILE A N 1
ATOM 1264 C CA . ILE A 1 155 ? 11.665 -9.911 4.232 1.00 94.75 155 ILE A CA 1
ATOM 1265 C C . ILE A 1 155 ? 12.321 -9.031 3.163 1.00 94.75 155 ILE A C 1
ATOM 1267 O O . ILE A 1 155 ? 12.839 -9.545 2.176 1.00 94.75 155 ILE A O 1
ATOM 1271 N N . SER A 1 156 ? 12.364 -7.714 3.376 1.00 91.50 156 SER A N 1
ATOM 1272 C CA . SER A 1 156 ? 12.909 -6.751 2.415 1.00 91.50 156 SER A CA 1
ATOM 1273 C C . SER A 1 156 ? 14.416 -6.898 2.203 1.00 91.50 156 SER A C 1
ATOM 1275 O O . SER A 1 156 ? 14.920 -6.545 1.142 1.00 91.50 156 SER A O 1
ATOM 1277 N N . LYS A 1 157 ? 15.138 -7.446 3.190 1.00 91.62 157 LYS A N 1
ATOM 1278 C CA . LYS A 1 157 ? 16.557 -7.828 3.075 1.00 91.62 157 LYS A CA 1
ATOM 1279 C C . LYS A 1 157 ? 16.773 -9.132 2.298 1.00 91.62 157 LYS A C 1
ATOM 1281 O O . LYS A 1 157 ? 17.919 -9.490 2.048 1.00 91.62 157 LYS A O 1
ATOM 1286 N N . GLY A 1 158 ? 15.708 -9.863 1.963 1.00 92.12 158 GLY A N 1
ATOM 1287 C CA . GLY A 1 158 ? 15.795 -11.164 1.302 1.00 92.12 158 GLY A CA 1
ATOM 1288 C C . GLY A 1 158 ? 16.355 -12.275 2.197 1.00 92.12 158 GLY A C 1
ATOM 1289 O O . GLY A 1 158 ? 16.934 -13.230 1.681 1.00 92.12 158 GLY A O 1
ATOM 1290 N N . LEU A 1 159 ? 16.226 -12.160 3.528 1.00 94.75 159 LEU A N 1
ATOM 1291 C CA . LEU A 1 159 ? 16.696 -13.206 4.441 1.00 94.75 159 LEU A CA 1
ATOM 1292 C C . LEU A 1 159 ? 15.949 -14.520 4.168 1.00 94.75 159 LEU A C 1
ATOM 1294 O O . LEU A 1 159 ? 14.728 -14.495 4.080 1.00 94.75 159 LEU A O 1
ATOM 1298 N N . PRO A 1 160 ? 16.618 -15.682 4.074 1.00 94.81 160 PRO A N 1
ATOM 1299 C CA . PRO A 1 160 ? 15.939 -16.927 3.731 1.00 94.81 160 PRO A CA 1
ATOM 1300 C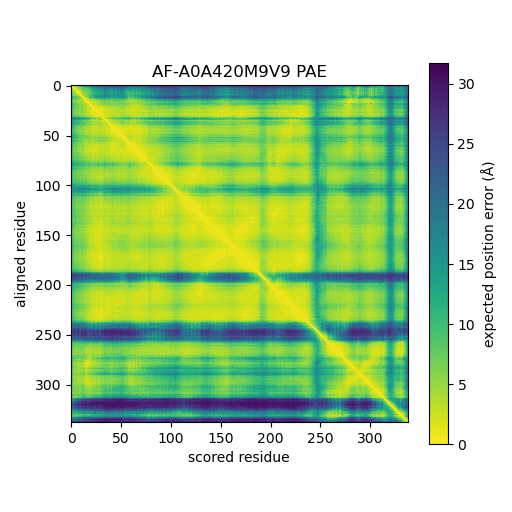 C . PRO A 1 160 ? 14.822 -17.304 4.710 1.00 94.81 160 PRO A C 1
ATOM 1302 O O . PRO A 1 160 ? 14.943 -17.131 5.924 1.00 94.81 160 PRO A O 1
ATOM 1305 N N . ARG A 1 161 ? 13.754 -17.922 4.195 1.00 95.31 161 ARG A N 1
ATOM 1306 C CA . ARG A 1 161 ? 12.583 -18.311 4.997 1.00 95.31 161 ARG A CA 1
ATOM 1307 C C . ARG A 1 161 ? 12.905 -19.243 6.166 1.00 95.31 161 ARG A C 1
ATOM 1309 O O . ARG A 1 161 ? 12.245 -19.162 7.192 1.00 95.31 161 ARG A O 1
ATOM 1316 N N . TRP A 1 162 ? 13.915 -20.099 6.040 1.00 96.38 162 TRP A N 1
ATOM 1317 C CA . TRP A 1 162 ? 14.353 -20.974 7.132 1.00 96.38 162 TRP A CA 1
ATOM 1318 C C . TRP A 1 162 ? 15.080 -20.218 8.256 1.00 96.38 162 TRP A C 1
ATOM 1320 O O . TRP A 1 162 ? 15.097 -20.699 9.383 1.00 96.38 162 TRP A O 1
ATOM 1330 N N . LEU A 1 163 ? 15.648 -19.038 7.973 1.00 97.75 163 LEU A N 1
ATOM 1331 C CA . LEU A 1 163 ? 16.337 -18.200 8.960 1.00 97.75 163 LEU A CA 1
ATOM 1332 C C . LEU A 1 163 ? 15.350 -17.339 9.757 1.00 97.75 163 LEU A C 1
ATOM 1334 O O . LEU A 1 163 ? 15.532 -17.126 10.951 1.00 97.75 163 LEU A O 1
ATOM 1338 N N . VAL A 1 164 ? 14.297 -16.851 9.095 1.00 97.19 164 VAL A N 1
ATOM 1339 C CA . VAL A 1 164 ? 13.272 -15.974 9.690 1.00 97.19 164 VAL A CA 1
ATOM 1340 C C . VAL A 1 164 ? 11.846 -16.480 9.411 1.00 97.19 164 VAL A C 1
ATOM 1342 O O . VAL A 1 164 ? 11.020 -15.752 8.853 1.00 97.19 164 VAL A O 1
ATOM 1345 N N . PRO A 1 165 ? 11.505 -17.726 9.793 1.00 97.75 165 PRO A N 1
ATOM 1346 C CA . PRO A 1 165 ? 10.238 -18.352 9.409 1.00 97.75 165 PRO A CA 1
ATOM 1347 C C . PRO A 1 165 ? 9.013 -17.576 9.899 1.00 97.75 165 PRO A C 1
ATOM 1349 O O . PRO A 1 165 ? 8.041 -17.449 9.156 1.00 97.75 165 PRO A O 1
ATOM 1352 N N . SER A 1 166 ? 9.083 -16.985 11.095 1.00 98.00 166 SER A N 1
ATOM 1353 C CA . SER A 1 166 ? 8.010 -16.157 11.658 1.00 98.00 166 SER A CA 1
ATOM 1354 C C . SER A 1 166 ? 7.719 -14.905 10.826 1.00 98.00 166 SER A C 1
ATOM 1356 O O . SER A 1 166 ? 6.565 -14.500 10.717 1.00 98.00 166 SER A O 1
ATOM 1358 N N . SER A 1 167 ? 8.737 -14.315 10.185 1.00 97.56 167 SER A N 1
ATOM 1359 C CA . SER A 1 167 ? 8.551 -13.128 9.343 1.00 97.56 167 SER A CA 1
ATOM 1360 C C . SER A 1 167 ? 7.710 -13.456 8.112 1.00 97.56 167 SER A C 1
ATOM 1362 O O . SER A 1 167 ? 6.759 -12.751 7.786 1.00 97.56 167 SER A O 1
ATOM 1364 N N . TYR A 1 168 ? 8.012 -14.579 7.466 1.00 97.62 168 TYR A N 1
ATOM 1365 C CA . TYR A 1 168 ? 7.252 -15.031 6.308 1.00 97.62 168 TYR A CA 1
ATOM 1366 C C . TYR A 1 168 ? 5.869 -15.581 6.672 1.00 97.62 168 TYR A C 1
ATOM 1368 O O . TYR A 1 168 ? 4.938 -15.402 5.896 1.00 97.62 168 TYR A O 1
ATOM 1376 N N . GLN A 1 169 ? 5.708 -16.198 7.847 1.00 98.00 169 GLN A N 1
ATOM 1377 C CA . GLN A 1 169 ? 4.387 -16.585 8.353 1.00 98.00 169 GLN A CA 1
ATOM 1378 C C . GLN A 1 169 ? 3.482 -15.363 8.543 1.00 98.00 169 GLN A C 1
ATOM 1380 O O . GLN A 1 169 ? 2.344 -15.397 8.093 1.00 98.00 169 GLN A O 1
ATOM 1385 N N . ALA A 1 170 ? 3.992 -14.263 9.109 1.00 98.19 170 ALA A N 1
ATOM 1386 C CA . ALA A 1 170 ? 3.214 -13.031 9.270 1.00 98.19 170 ALA A CA 1
ATOM 1387 C C . ALA A 1 170 ? 2.714 -12.467 7.925 1.00 98.19 170 ALA A C 1
ATOM 1389 O O . ALA A 1 170 ? 1.577 -12.014 7.825 1.00 98.19 170 ALA A O 1
ATOM 1390 N N . ARG A 1 171 ? 3.537 -12.543 6.870 1.00 97.69 171 ARG A N 1
ATOM 1391 C CA . ARG A 1 171 ? 3.112 -12.187 5.508 1.00 97.69 171 ARG A CA 1
ATOM 1392 C C . ARG A 1 171 ? 2.035 -13.132 4.974 1.00 97.69 171 ARG A C 1
ATOM 1394 O O . ARG A 1 171 ? 1.046 -12.678 4.411 1.00 97.69 171 ARG A O 1
ATOM 1401 N N . ASP A 1 172 ? 2.222 -14.436 5.145 1.00 97.69 172 ASP A N 1
ATOM 1402 C CA . ASP A 1 172 ? 1.279 -15.429 4.632 1.00 97.69 172 ASP A CA 1
ATOM 1403 C C . ASP A 1 172 ? -0.088 -15.347 5.334 1.00 97.69 172 ASP A C 1
ATOM 1405 O O . ASP A 1 172 ? -1.111 -15.571 4.689 1.00 97.69 172 ASP A O 1
ATOM 1409 N N . GLU A 1 173 ? -0.137 -14.976 6.619 1.00 98.19 173 GLU A N 1
ATOM 1410 C CA . GLU A 1 173 ? -1.404 -14.700 7.316 1.00 98.19 173 GLU A CA 1
ATOM 1411 C C . GLU A 1 173 ? -2.163 -13.526 6.683 1.00 98.19 173 GLU A C 1
ATOM 1413 O O . GLU A 1 173 ? -3.377 -13.608 6.495 1.00 98.19 173 GLU A O 1
ATOM 1418 N N . MET A 1 174 ? -1.465 -12.474 6.239 1.00 97.94 174 MET A N 1
ATOM 1419 C CA . MET A 1 174 ? -2.112 -11.392 5.491 1.00 97.94 174 MET A CA 1
ATOM 1420 C C . MET A 1 174 ? -2.714 -11.872 4.166 1.00 97.94 174 MET A C 1
ATOM 1422 O O . MET A 1 174 ? -3.821 -11.459 3.818 1.00 97.94 174 MET A O 1
ATOM 1426 N N . HIS A 1 175 ? -2.044 -12.777 3.444 1.00 97.69 175 HIS A N 1
ATOM 1427 C CA . HIS A 1 175 ? -2.616 -13.369 2.228 1.00 97.69 175 HIS A CA 1
ATOM 1428 C C . HIS A 1 175 ? -3.886 -14.166 2.533 1.00 97.69 175 HIS A C 1
ATOM 1430 O O . HIS A 1 175 ? -4.891 -13.999 1.844 1.00 97.69 175 HIS A O 1
ATOM 1436 N N . LYS A 1 176 ? -3.867 -14.984 3.593 1.00 97.81 176 LYS A N 1
ATOM 1437 C CA . LYS A 1 176 ? -5.040 -15.757 4.034 1.00 97.81 176 LYS A CA 1
ATOM 1438 C C . LYS A 1 176 ? -6.207 -14.854 4.417 1.00 97.81 176 LYS A C 1
ATOM 1440 O O . LYS A 1 176 ? -7.348 -15.176 4.098 1.00 97.81 176 LYS A O 1
ATOM 1445 N N . ASN A 1 177 ? -5.934 -13.729 5.072 1.00 97.94 177 ASN A N 1
ATOM 1446 C CA . ASN A 1 177 ? -6.962 -12.760 5.429 1.00 97.94 177 ASN A CA 1
ATOM 1447 C C . ASN A 1 177 ? -7.647 -12.166 4.189 1.00 97.94 177 ASN A C 1
ATOM 1449 O O . ASN A 1 177 ? -8.877 -12.116 4.140 1.00 97.94 177 ASN A O 1
ATOM 1453 N N . PHE A 1 178 ? -6.877 -11.752 3.177 1.00 97.44 178 PHE A N 1
ATOM 1454 C CA . PHE A 1 178 ? -7.454 -11.250 1.926 1.00 97.44 178 PHE A CA 1
ATOM 1455 C C . PHE A 1 178 ? -8.198 -12.334 1.151 1.00 97.44 178 PHE A C 1
ATOM 1457 O O . PHE A 1 178 ? -9.266 -12.067 0.609 1.00 97.44 178 PHE A O 1
ATOM 1464 N N . ASP A 1 179 ? -7.674 -13.556 1.115 1.00 96.00 179 ASP A N 1
ATOM 1465 C CA . ASP A 1 179 ? -8.329 -14.671 0.436 1.00 96.00 179 ASP A CA 1
ATOM 1466 C C . ASP A 1 179 ? -9.671 -15.039 1.087 1.00 96.00 179 ASP A C 1
ATOM 1468 O O . ASP A 1 179 ? -10.683 -15.165 0.393 1.00 96.00 179 ASP A O 1
ATOM 1472 N N . ARG A 1 180 ? -9.715 -15.101 2.426 1.00 96.25 180 ARG A N 1
ATOM 1473 C CA . ARG A 1 180 ? -10.951 -15.328 3.190 1.00 96.25 180 ARG A CA 1
ATOM 1474 C C . ARG A 1 180 ? -11.984 -14.238 2.922 1.00 96.25 180 ARG A C 1
ATOM 1476 O O . ARG A 1 180 ? -13.143 -14.553 2.662 1.00 96.25 180 ARG A O 1
ATOM 1483 N N . TRP A 1 181 ? -11.565 -12.974 2.968 1.00 96.38 181 TRP A N 1
ATOM 1484 C CA . TRP A 1 181 ? -12.443 -11.840 2.689 1.00 96.38 181 TRP A CA 1
ATOM 1485 C C . TRP A 1 181 ? -12.996 -11.892 1.260 1.00 96.38 181 TRP A C 1
ATOM 1487 O O . TRP A 1 181 ? -14.209 -11.875 1.090 1.00 96.38 181 TRP A O 1
ATOM 1497 N N . ARG A 1 182 ? -12.142 -12.052 0.239 1.00 94.69 182 ARG A N 1
ATOM 1498 C CA . ARG A 1 182 ? -12.584 -12.116 -1.167 1.00 94.69 182 ARG A CA 1
ATOM 1499 C C . ARG A 1 182 ? -13.519 -13.289 -1.450 1.00 94.69 182 ARG A C 1
ATOM 1501 O O . ARG A 1 182 ? -14.471 -13.129 -2.214 1.00 94.69 182 ARG A O 1
ATOM 1508 N N . THR A 1 183 ? -13.244 -14.452 -0.859 1.00 93.81 183 THR A N 1
ATOM 1509 C CA . THR A 1 183 ? -14.099 -15.639 -1.004 1.00 93.81 183 THR A CA 1
ATOM 1510 C C . THR A 1 183 ? -15.493 -15.337 -0.470 1.00 93.81 183 THR A C 1
ATOM 1512 O O . THR A 1 183 ? -16.470 -15.473 -1.202 1.00 93.81 183 THR A O 1
ATOM 1515 N N . TRP A 1 184 ? -15.578 -14.797 0.750 1.00 94.75 184 TRP A N 1
ATOM 1516 C CA . TRP A 1 184 ? -16.853 -14.389 1.333 1.00 94.75 184 TRP A CA 1
ATOM 1517 C C . TRP A 1 184 ? -17.557 -13.318 0.491 1.00 94.75 184 TRP A C 1
ATOM 1519 O O . TRP A 1 184 ? -18.754 -13.427 0.234 1.00 94.75 184 TRP A O 1
ATOM 1529 N N . CYS A 1 185 ? -16.834 -12.302 0.011 1.00 91.69 185 CYS A N 1
ATOM 1530 C CA . CYS A 1 185 ? -17.435 -11.259 -0.815 1.00 91.69 185 CYS A CA 1
ATOM 1531 C C . CYS A 1 185 ? -18.014 -11.825 -2.115 1.00 91.69 185 CYS A C 1
ATOM 1533 O O . CYS A 1 185 ? -19.106 -11.431 -2.506 1.00 91.69 185 CYS A O 1
ATOM 1535 N N . SER A 1 186 ? -17.336 -12.780 -2.752 1.00 88.00 186 SER A N 1
ATOM 1536 C CA . SER A 1 186 ? -17.812 -13.418 -3.988 1.00 88.00 186 SER A CA 1
ATOM 1537 C C . SER A 1 186 ? -19.069 -14.268 -3.770 1.00 88.00 186 SER A C 1
ATOM 1539 O O . SER A 1 186 ? -19.909 -14.359 -4.657 1.00 88.00 186 SER A O 1
ATOM 1541 N N . GLU A 1 187 ? -19.225 -14.863 -2.586 1.00 89.06 187 GLU A N 1
ATOM 1542 C CA . GLU A 1 187 ? -20.414 -15.641 -2.209 1.00 89.06 187 GLU A CA 1
ATOM 1543 C C . GLU A 1 187 ? -21.622 -14.759 -1.850 1.00 89.06 187 GLU A C 1
ATOM 1545 O O . GLU A 1 187 ? -22.765 -15.203 -1.953 1.00 89.06 187 GLU A O 1
ATOM 1550 N N . ASN A 1 188 ? -21.383 -13.515 -1.421 1.00 85.50 188 ASN A N 1
ATOM 1551 C CA . ASN A 1 188 ? -22.413 -12.622 -0.873 1.00 85.50 188 ASN A CA 1
ATOM 1552 C C . ASN A 1 188 ? -22.723 -11.412 -1.770 1.00 85.50 188 ASN A C 1
ATOM 1554 O O . ASN A 1 188 ? -23.662 -10.664 -1.492 1.00 85.50 188 ASN A O 1
ATOM 1558 N N . TYR A 1 189 ? -21.962 -11.210 -2.845 1.00 75.50 189 TYR A N 1
ATOM 1559 C CA . TYR A 1 189 ? -22.128 -10.103 -3.779 1.00 75.50 189 TYR A CA 1
ATOM 1560 C C . TYR A 1 189 ? -22.453 -10.613 -5.181 1.00 75.50 189 TYR A C 1
ATOM 1562 O O . TYR A 1 189 ? -21.684 -11.361 -5.781 1.00 75.50 189 TYR A O 1
ATOM 1570 N N . ASN A 1 190 ? -23.574 -10.154 -5.736 1.00 68.94 190 ASN A N 1
ATOM 1571 C CA . ASN A 1 190 ? -23.937 -10.470 -7.111 1.00 68.94 190 ASN A CA 1
ATOM 1572 C C . ASN A 1 190 ? -23.235 -9.506 -8.086 1.00 68.94 190 ASN A C 1
ATOM 1574 O O . ASN A 1 190 ? -23.664 -8.361 -8.250 1.00 68.94 190 ASN A O 1
ATOM 1578 N N . LEU A 1 191 ? -22.166 -9.986 -8.730 1.00 60.25 191 LEU A N 1
ATOM 1579 C CA . LEU A 1 191 ? -21.385 -9.253 -9.737 1.00 60.25 191 LEU A CA 1
ATOM 1580 C C . LEU A 1 191 ? -22.209 -8.831 -10.965 1.00 60.25 191 LEU A C 1
ATOM 1582 O O . LEU A 1 191 ? -21.856 -7.837 -11.597 1.00 60.25 191 LEU A O 1
ATOM 1586 N N . ASP A 1 192 ? -23.315 -9.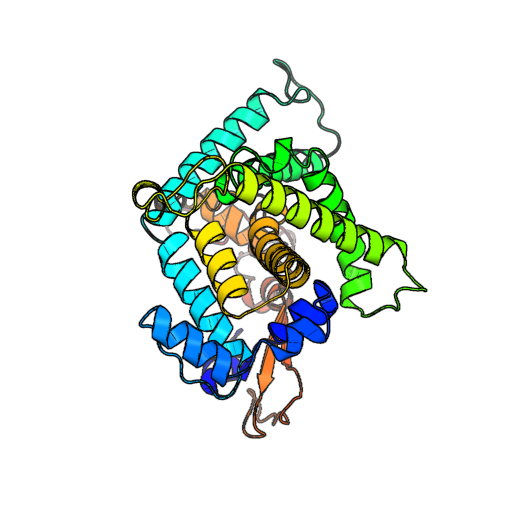524 -11.257 1.00 60.25 192 ASP A N 1
ATOM 1587 C CA . ASP A 1 192 ? -24.184 -9.255 -12.413 1.00 60.25 192 ASP A CA 1
ATOM 1588 C C . ASP A 1 192 ? -25.210 -8.138 -12.153 1.00 60.25 192 ASP A C 1
ATOM 1590 O O . ASP A 1 192 ? -26.059 -7.838 -12.994 1.00 60.25 192 ASP A O 1
ATOM 1594 N N . ASN A 1 193 ? -25.164 -7.501 -10.980 1.00 66.38 193 ASN A N 1
ATOM 1595 C CA . ASN A 1 193 ? -25.995 -6.341 -10.703 1.00 66.38 193 ASN A CA 1
ATOM 1596 C C . ASN A 1 193 ? -25.361 -5.076 -11.304 1.00 66.38 193 ASN A C 1
ATOM 1598 O O . ASN A 1 193 ? -24.539 -4.414 -10.664 1.00 66.38 193 ASN A O 1
ATOM 1602 N N . ASP A 1 194 ? -25.788 -4.711 -12.516 1.00 59.59 194 ASP A N 1
ATOM 1603 C CA . ASP A 1 194 ? -25.361 -3.487 -13.215 1.00 59.59 194 ASP A CA 1
ATOM 1604 C C . ASP A 1 194 ? -25.517 -2.219 -12.354 1.00 59.59 194 ASP A C 1
ATOM 1606 O O . ASP A 1 194 ? -24.709 -1.295 -12.453 1.00 59.59 194 ASP A O 1
ATOM 1610 N N . GLY A 1 195 ? -26.492 -2.191 -11.437 1.00 64.44 195 GLY A N 1
ATOM 1611 C CA . GLY A 1 195 ? -26.709 -1.076 -10.512 1.00 64.44 195 GLY A CA 1
ATOM 1612 C C . GLY A 1 195 ? -25.618 -0.903 -9.451 1.00 64.44 195 GLY A C 1
ATOM 1613 O O . GLY A 1 195 ? -25.517 0.172 -8.867 1.00 64.44 195 GLY A O 1
ATOM 1614 N N . LEU A 1 196 ? -24.788 -1.923 -9.207 1.00 64.94 196 LEU A N 1
ATOM 1615 C CA . LEU A 1 196 ? -23.671 -1.886 -8.254 1.00 64.94 196 LEU A CA 1
ATOM 1616 C C . LEU A 1 196 ? -22.299 -1.788 -8.948 1.00 64.94 196 LEU A C 1
ATOM 1618 O O . LEU A 1 196 ? -21.265 -1.640 -8.293 1.00 64.94 196 LEU A O 1
ATOM 1622 N N . ARG A 1 197 ? -22.258 -1.852 -10.284 1.00 67.12 197 ARG A N 1
ATOM 1623 C CA . ARG A 1 197 ? -21.008 -1.831 -11.058 1.00 67.12 197 ARG A CA 1
ATOM 1624 C C . ARG A 1 197 ? -20.293 -0.479 -10.990 1.00 67.12 197 ARG A C 1
ATOM 1626 O O . ARG A 1 197 ? -19.062 -0.437 -10.880 1.00 67.12 197 ARG A O 1
ATOM 1633 N N . ASP A 1 198 ? -21.070 0.602 -11.017 1.00 75.12 198 ASP A N 1
ATOM 1634 C CA . ASP A 1 198 ? -20.560 1.972 -11.139 1.00 75.12 198 ASP A CA 1
ATOM 1635 C C . ASP A 1 198 ? -20.777 2.844 -9.897 1.00 75.12 198 ASP A C 1
ATOM 1637 O O . ASP A 1 198 ? -20.455 4.032 -9.905 1.00 75.12 198 ASP A O 1
ATOM 1641 N N . ILE A 1 199 ? -21.271 2.266 -8.799 1.00 86.19 199 ILE A N 1
ATOM 1642 C CA . ILE A 1 199 ? -21.335 2.983 -7.523 1.00 86.19 199 ILE A CA 1
ATOM 1643 C C . ILE A 1 199 ? -19.934 3.173 -6.953 1.00 86.19 199 ILE A C 1
ATOM 1645 O O . ILE A 1 199 ? -19.081 2.288 -7.044 1.00 86.19 199 ILE A O 1
ATOM 1649 N N . GLU A 1 200 ? -19.713 4.320 -6.317 1.00 85.94 200 GLU A N 1
ATOM 1650 C CA . GLU A 1 200 ? -18.428 4.641 -5.694 1.00 85.94 200 GLU A CA 1
ATOM 1651 C C . GLU A 1 200 ? -18.135 3.713 -4.507 1.00 85.94 200 GLU A C 1
ATOM 1653 O O . GLU A 1 200 ? -16.986 3.330 -4.309 1.00 85.94 200 GLU A O 1
ATOM 1658 N N . TYR A 1 201 ? -19.159 3.273 -3.770 1.00 89.69 201 TYR A N 1
ATOM 1659 C CA . TYR A 1 201 ? -18.992 2.420 -2.596 1.00 89.69 201 TYR A CA 1
ATOM 1660 C C . TYR A 1 201 ? -20.184 1.506 -2.343 1.00 89.69 201 TYR A C 1
ATOM 1662 O O . TYR A 1 201 ? -21.330 1.925 -2.491 1.00 89.69 201 TYR A O 1
ATOM 1670 N N . GLU A 1 202 ? -19.901 0.289 -1.881 1.00 89.00 202 GLU A N 1
ATOM 1671 C CA . GLU A 1 202 ? -20.879 -0.572 -1.220 1.00 89.00 202 GLU A CA 1
ATOM 1672 C C . GLU A 1 202 ? -20.246 -1.355 -0.058 1.00 89.00 202 GLU A C 1
ATOM 1674 O O . GLU A 1 202 ? -19.023 -1.498 -0.011 1.00 89.00 202 GLU A O 1
ATOM 1679 N N . PRO A 1 203 ? -21.047 -1.830 0.910 1.00 90.19 203 PRO A N 1
ATOM 1680 C CA . PRO A 1 203 ? -20.511 -2.368 2.158 1.00 90.19 203 PRO A CA 1
ATOM 1681 C C . PRO A 1 203 ? -19.636 -3.629 2.038 1.00 90.19 203 PRO A C 1
ATOM 1683 O O . PRO A 1 203 ? -18.813 -3.849 2.927 1.00 90.19 203 PRO A O 1
ATOM 1686 N N . ILE A 1 204 ? -19.792 -4.464 1.003 1.00 90.62 204 ILE A N 1
ATOM 1687 C CA . ILE A 1 204 ? -19.133 -5.779 0.892 1.00 90.62 204 ILE A CA 1
ATOM 1688 C C . ILE A 1 204 ? -17.698 -5.653 0.364 1.00 90.62 204 ILE A C 1
ATOM 1690 O O . ILE A 1 204 ? -16.770 -6.116 1.031 1.00 90.62 204 ILE A O 1
ATOM 1694 N N . TRP A 1 205 ? -17.496 -5.027 -0.799 1.00 89.38 205 TRP A N 1
ATOM 1695 C CA . TRP A 1 205 ? -16.169 -4.816 -1.399 1.00 89.38 205 TRP A CA 1
ATOM 1696 C C . TRP A 1 205 ? -15.573 -3.434 -1.118 1.00 89.38 205 TRP A C 1
ATOM 1698 O O . TRP A 1 205 ? -14.400 -3.200 -1.423 1.00 89.38 205 TRP A O 1
ATOM 1708 N N . GLY A 1 206 ? -16.353 -2.511 -0.559 1.00 91.75 206 GLY A N 1
ATOM 1709 C CA . GLY A 1 206 ? -15.907 -1.161 -0.248 1.00 91.75 206 GLY A CA 1
ATOM 1710 C C . GLY A 1 206 ? -15.936 -0.250 -1.465 1.00 91.75 206 GLY A C 1
ATOM 1711 O O . GLY A 1 206 ? -16.965 -0.082 -2.120 1.00 91.75 206 GLY A O 1
ATOM 1712 N N . THR A 1 207 ? -14.813 0.398 -1.754 1.00 91.00 207 THR A N 1
ATOM 1713 C CA . THR A 1 207 ? -14.710 1.392 -2.831 1.00 91.00 207 THR A CA 1
ATOM 1714 C C . THR A 1 207 ? -14.665 0.764 -4.221 1.00 91.00 207 THR A C 1
ATOM 1716 O O . THR A 1 207 ? -14.158 -0.340 -4.429 1.00 91.00 207 THR A O 1
ATOM 1719 N N . GLN A 1 208 ? -15.111 1.527 -5.217 1.00 88.69 208 GLN A N 1
ATOM 1720 C CA . GLN A 1 208 ? -14.974 1.174 -6.627 1.00 88.69 208 GLN A CA 1
ATOM 1721 C C . GLN A 1 208 ? -13.506 0.971 -7.016 1.00 88.69 208 GLN A C 1
ATOM 1723 O O . GLN A 1 208 ? -13.210 0.078 -7.806 1.00 88.69 208 GLN A O 1
ATOM 1728 N N . TYR A 1 209 ? -12.588 1.734 -6.411 1.00 90.06 209 TYR A N 1
ATOM 1729 C CA . TYR A 1 209 ? -11.144 1.542 -6.555 1.00 90.06 209 TYR A CA 1
ATOM 1730 C C . TYR A 1 209 ? -10.719 0.105 -6.227 1.00 90.06 209 TYR A C 1
ATOM 1732 O O . TYR A 1 209 ? -10.086 -0.549 -7.055 1.00 90.06 209 TYR A O 1
ATOM 1740 N N . VAL A 1 210 ? -11.098 -0.406 -5.049 1.00 91.81 210 VAL A N 1
ATOM 1741 C CA . VAL A 1 210 ? -10.735 -1.766 -4.621 1.00 91.81 210 VAL A CA 1
ATOM 1742 C C . VAL A 1 210 ? -11.328 -2.806 -5.571 1.00 91.81 210 VAL A C 1
ATOM 1744 O O . VAL A 1 210 ? -10.596 -3.684 -6.032 1.00 91.81 210 VAL A O 1
ATOM 1747 N N . ARG A 1 211 ? -12.607 -2.670 -5.954 1.00 90.50 211 ARG A N 1
ATOM 1748 C CA . ARG A 1 211 ? -13.248 -3.578 -6.925 1.00 90.50 211 ARG A CA 1
ATOM 1749 C C . ARG A 1 211 ? -12.524 -3.596 -8.272 1.00 90.50 211 ARG A C 1
ATOM 1751 O O . ARG A 1 211 ? -12.214 -4.670 -8.780 1.00 90.50 211 ARG A O 1
ATOM 1758 N N . LYS A 1 212 ? -12.223 -2.429 -8.846 1.00 89.00 212 LYS A N 1
ATOM 1759 C CA . LYS A 1 212 ? -11.564 -2.310 -10.160 1.00 89.00 212 LYS A CA 1
ATOM 1760 C C . LYS A 1 212 ? -10.125 -2.811 -10.131 1.00 89.00 212 LYS A C 1
ATOM 1762 O O . LYS A 1 212 ? -9.694 -3.473 -11.074 1.00 89.00 212 LYS A O 1
ATOM 1767 N N . MET A 1 213 ? -9.404 -2.561 -9.038 1.00 91.44 213 MET A N 1
ATOM 1768 C CA . MET A 1 213 ? -8.063 -3.103 -8.832 1.00 91.44 213 MET A CA 1
ATOM 1769 C C . MET A 1 213 ? -8.089 -4.636 -8.829 1.00 91.44 213 MET A C 1
ATOM 1771 O O . MET A 1 213 ? -7.290 -5.245 -9.539 1.00 91.44 213 MET A O 1
ATOM 1775 N N . ILE A 1 214 ? -9.021 -5.261 -8.105 1.00 92.44 214 ILE A N 1
ATOM 1776 C CA . ILE A 1 214 ? -9.160 -6.726 -8.061 1.00 92.44 214 ILE A CA 1
ATOM 1777 C C . ILE A 1 214 ? -9.540 -7.270 -9.442 1.00 92.44 214 ILE A C 1
ATOM 1779 O O . ILE A 1 214 ? -8.820 -8.111 -9.981 1.00 92.44 214 ILE A O 1
ATOM 1783 N N . GLN A 1 215 ? -10.585 -6.708 -10.058 1.00 89.56 215 GLN A N 1
ATOM 1784 C CA . GLN A 1 215 ? -11.068 -7.100 -11.387 1.00 89.56 215 GLN A CA 1
ATOM 1785 C C . GLN A 1 215 ? -9.970 -7.032 -12.452 1.00 89.56 215 GLN A C 1
ATOM 1787 O O . GLN A 1 215 ? -9.857 -7.943 -13.268 1.00 89.56 215 GLN A O 1
ATOM 1792 N N . ARG A 1 216 ? -9.123 -5.991 -12.443 1.00 91.06 216 ARG A N 1
ATOM 1793 C CA . ARG A 1 216 ? -7.985 -5.898 -13.370 1.00 91.06 216 ARG A CA 1
ATOM 1794 C C . ARG A 1 216 ? -7.036 -7.078 -13.203 1.00 91.06 216 ARG A C 1
ATOM 1796 O O . ARG A 1 216 ? -6.635 -7.681 -14.193 1.00 91.06 216 ARG A O 1
ATOM 1803 N N . HIS A 1 217 ? -6.631 -7.388 -11.975 1.00 92.62 217 HIS A N 1
ATOM 1804 C CA . HIS A 1 217 ? -5.642 -8.441 -11.739 1.00 92.62 217 HIS A CA 1
ATOM 1805 C C . HIS A 1 217 ? -6.209 -9.837 -12.022 1.00 92.62 217 HIS A C 1
ATOM 1807 O O . HIS A 1 217 ? -5.499 -10.685 -12.564 1.00 92.62 217 HIS A O 1
ATOM 1813 N N . GLU A 1 218 ? -7.496 -10.051 -11.759 1.00 92.06 218 GLU A N 1
ATOM 1814 C CA . GLU A 1 218 ? -8.212 -11.259 -12.179 1.00 92.06 218 GLU A CA 1
ATOM 1815 C C . GLU A 1 218 ? -8.292 -11.359 -13.710 1.00 92.06 218 GLU A C 1
ATOM 1817 O O . GLU A 1 218 ? -7.971 -12.406 -14.268 1.00 92.06 218 GLU A O 1
ATOM 1822 N N . ALA A 1 219 ? -8.608 -10.263 -14.409 1.00 90.44 219 ALA A N 1
ATOM 1823 C CA . ALA A 1 219 ? -8.682 -10.223 -15.872 1.00 90.44 219 ALA A CA 1
ATOM 1824 C C . ALA A 1 219 ? -7.316 -10.402 -16.560 1.00 90.44 219 ALA A C 1
ATOM 1826 O O . ALA A 1 219 ? -7.236 -10.995 -17.636 1.00 90.44 219 ALA A O 1
ATOM 1827 N N . LEU A 1 220 ? -6.225 -9.955 -15.930 1.00 91.56 220 LEU A N 1
ATOM 1828 C CA . LEU A 1 220 ? -4.861 -10.275 -16.371 1.00 91.56 220 LEU A CA 1
ATOM 1829 C C . LEU A 1 220 ? -4.558 -11.781 -16.227 1.00 91.56 220 LEU A C 1
ATOM 1831 O O . LEU A 1 220 ? -3.700 -12.322 -16.932 1.00 91.56 220 LEU A O 1
ATOM 1835 N N . GLY A 1 221 ? -5.300 -12.481 -15.366 1.00 91.69 221 GLY A N 1
ATOM 1836 C CA . GLY A 1 221 ? -5.234 -13.925 -15.166 1.00 91.69 221 GLY A CA 1
ATOM 1837 C C . GLY A 1 221 ? -4.363 -14.346 -13.988 1.00 91.69 221 GLY A C 1
ATOM 1838 O O . GLY A 1 221 ? -3.795 -15.441 -14.033 1.00 91.69 221 GLY A O 1
ATOM 1839 N N . LEU A 1 222 ? -4.215 -13.488 -12.971 1.00 93.12 222 LEU A N 1
ATOM 1840 C CA . LEU A 1 222 ? -3.563 -13.874 -11.719 1.00 93.12 222 LEU A CA 1
ATOM 1841 C C . LEU A 1 222 ? -4.381 -14.962 -11.015 1.00 93.12 222 LEU A C 1
ATOM 1843 O O . LEU A 1 222 ? -5.611 -14.977 -11.059 1.00 93.12 222 LEU A O 1
ATOM 1847 N N . SER A 1 223 ? -3.689 -15.866 -10.326 1.00 93.44 223 SER A N 1
ATOM 1848 C CA . SER A 1 223 ? -4.336 -16.810 -9.418 1.00 93.44 223 SER A CA 1
ATOM 1849 C C . SER A 1 223 ? -4.996 -16.087 -8.235 1.00 93.44 223 SER A C 1
ATOM 1851 O O . SER A 1 223 ? -4.617 -14.966 -7.897 1.00 93.44 223 SER A O 1
ATOM 1853 N N . ASN A 1 224 ? -5.916 -16.757 -7.531 1.00 91.12 224 ASN A N 1
ATOM 1854 C CA . ASN A 1 224 ? -6.506 -16.235 -6.288 1.00 91.12 224 ASN A CA 1
ATOM 1855 C C . ASN A 1 224 ? -5.440 -15.770 -5.281 1.00 91.12 224 ASN A C 1
ATOM 1857 O O . ASN A 1 224 ? -5.534 -14.680 -4.721 1.00 91.12 224 ASN A O 1
ATOM 1861 N N . ASN A 1 225 ? -4.378 -16.562 -5.111 1.00 92.75 225 ASN A N 1
ATOM 1862 C CA . ASN A 1 225 ? -3.260 -16.181 -4.255 1.00 92.75 225 ASN A CA 1
ATOM 1863 C C . ASN A 1 225 ? -2.485 -14.979 -4.822 1.00 92.75 225 ASN A C 1
ATOM 1865 O O . ASN A 1 225 ? -2.104 -14.089 -4.068 1.00 92.75 225 ASN A O 1
ATOM 1869 N N . GLY A 1 226 ? -2.273 -14.921 -6.140 1.00 94.44 226 GLY A N 1
ATOM 1870 C CA . GLY A 1 226 ? -1.634 -13.783 -6.802 1.00 94.44 226 GLY A CA 1
ATOM 1871 C C . GLY A 1 226 ? -2.390 -12.472 -6.577 1.00 94.44 226 GLY A C 1
ATOM 1872 O O . GLY A 1 226 ? -1.774 -11.457 -6.256 1.00 94.44 226 GLY A O 1
ATOM 1873 N N . VAL A 1 227 ? -3.721 -12.499 -6.662 1.00 94.81 227 VAL A N 1
ATOM 1874 C CA . VAL A 1 227 ? -4.574 -11.342 -6.349 1.00 94.81 227 VAL A CA 1
ATOM 1875 C C . VAL A 1 227 ? -4.424 -10.938 -4.880 1.00 94.81 227 VAL A C 1
ATOM 1877 O O . VAL A 1 227 ? -4.223 -9.759 -4.602 1.00 94.81 227 VAL A O 1
ATOM 1880 N N . ALA A 1 228 ? -4.428 -11.888 -3.937 1.00 95.69 228 ALA A N 1
ATOM 1881 C CA . ALA A 1 228 ? -4.226 -11.598 -2.511 1.00 95.69 228 ALA A CA 1
ATOM 1882 C C . ALA A 1 228 ? -2.845 -10.974 -2.209 1.00 95.69 228 ALA A C 1
ATOM 1884 O O . ALA A 1 228 ? -2.743 -10.044 -1.407 1.00 95.69 228 ALA A O 1
ATOM 1885 N N . VAL A 1 229 ? -1.786 -11.438 -2.880 1.00 95.44 229 VAL A N 1
ATOM 1886 C CA . VAL A 1 229 ? -0.437 -10.848 -2.797 1.00 95.44 229 VAL A CA 1
ATOM 1887 C C . VAL A 1 229 ? -0.442 -9.402 -3.283 1.00 95.44 229 VAL A C 1
ATOM 1889 O O . VAL A 1 229 ? 0.094 -8.504 -2.630 1.00 95.44 229 VAL A O 1
ATOM 1892 N N . VAL A 1 230 ? -1.049 -9.174 -4.445 1.00 93.94 230 VAL A N 1
ATOM 1893 C CA . VAL A 1 230 ? -1.135 -7.851 -5.052 1.00 93.94 230 VAL A CA 1
ATOM 1894 C C . VAL A 1 230 ? -1.927 -6.897 -4.158 1.00 93.94 230 VAL A C 1
ATOM 1896 O O . VAL A 1 230 ? -1.475 -5.782 -3.898 1.00 93.94 230 VAL A O 1
ATOM 1899 N N . MET A 1 231 ? -3.052 -7.355 -3.612 1.00 95.00 231 MET A N 1
ATOM 1900 C CA . MET A 1 231 ? -3.836 -6.618 -2.626 1.00 95.00 231 MET A CA 1
ATOM 1901 C C . MET A 1 231 ? -3.017 -6.219 -1.403 1.00 95.00 231 MET A C 1
ATOM 1903 O O . MET A 1 231 ? -3.096 -5.065 -0.995 1.00 95.00 231 MET A O 1
ATOM 1907 N N . LEU A 1 232 ? -2.205 -7.124 -0.845 1.00 96.06 232 LEU A N 1
ATOM 1908 C CA . LEU A 1 232 ? -1.313 -6.780 0.263 1.00 96.06 232 LEU A CA 1
ATOM 1909 C C . LEU A 1 232 ? -0.324 -5.681 -0.136 1.00 96.06 232 LEU A C 1
ATOM 1911 O O . LEU A 1 232 ? -0.102 -4.759 0.645 1.00 96.06 232 LEU A O 1
ATOM 1915 N N . GLY A 1 233 ? 0.225 -5.737 -1.351 1.00 92.69 233 GLY A N 1
ATOM 1916 C CA . GLY A 1 233 ? 1.098 -4.687 -1.874 1.00 92.69 233 GLY A CA 1
ATOM 1917 C C . GLY A 1 233 ? 0.409 -3.325 -1.959 1.00 92.69 233 GLY A C 1
ATOM 1918 O O . GLY A 1 233 ? 0.931 -2.329 -1.453 1.00 92.69 233 GLY A O 1
ATOM 1919 N N . TYR A 1 234 ? -0.790 -3.282 -2.540 1.00 89.75 234 TYR A N 1
ATOM 1920 C CA . TYR A 1 234 ? -1.591 -2.060 -2.627 1.00 89.75 234 TYR A CA 1
ATOM 1921 C C . TYR A 1 234 ? -2.009 -1.541 -1.255 1.00 89.75 234 TYR A C 1
ATOM 1923 O O . TYR A 1 234 ? -1.884 -0.345 -1.001 1.00 89.75 234 TYR A O 1
ATOM 1931 N N . PHE A 1 235 ? -2.447 -2.431 -0.366 1.00 92.06 235 PHE A N 1
ATOM 1932 C CA . PHE A 1 235 ? -2.820 -2.097 1.000 1.00 92.06 235 PHE A CA 1
ATOM 1933 C C . PHE A 1 235 ? -1.642 -1.529 1.784 1.00 92.06 235 PHE A C 1
ATOM 1935 O O . PHE A 1 235 ? -1.787 -0.528 2.470 1.00 92.06 235 PHE A O 1
ATOM 1942 N N . PHE A 1 236 ? -0.454 -2.117 1.651 1.00 88.69 236 PHE A N 1
ATOM 1943 C CA . PHE A 1 236 ? 0.754 -1.627 2.308 1.00 88.69 236 PHE A CA 1
ATOM 1944 C C . PHE A 1 236 ? 1.088 -0.197 1.867 1.00 88.69 236 PHE A C 1
ATOM 1946 O O . PHE A 1 236 ? 1.364 0.660 2.701 1.00 88.69 236 PHE A O 1
ATOM 1953 N N . VAL A 1 237 ? 0.992 0.096 0.567 1.00 78.62 237 VAL A N 1
ATOM 1954 C CA . VAL A 1 237 ? 1.212 1.456 0.048 1.00 78.62 237 VAL A CA 1
ATOM 1955 C C . VAL A 1 237 ? 0.094 2.411 0.467 1.00 78.62 237 VAL A C 1
ATOM 1957 O O . VAL A 1 237 ? 0.372 3.575 0.738 1.00 78.62 237 VAL A O 1
ATOM 1960 N N . SER A 1 238 ? -1.155 1.945 0.540 1.00 73.69 238 SER A N 1
ATOM 1961 C CA . SER A 1 238 ? -2.287 2.796 0.904 1.00 73.69 238 SER A CA 1
ATOM 1962 C C . SER A 1 238 ? -2.438 3.005 2.403 1.00 73.69 238 SER A C 1
ATOM 1964 O O . SER A 1 238 ? -2.984 4.027 2.761 1.00 73.69 238 SER A O 1
ATOM 1966 N N . ALA A 1 239 ? -2.014 2.086 3.273 1.00 69.62 239 ALA A N 1
ATOM 1967 C CA . ALA A 1 239 ? -2.240 2.148 4.722 1.00 69.62 239 ALA A CA 1
ATOM 1968 C C . ALA A 1 239 ? -1.050 2.738 5.498 1.00 69.62 239 ALA A C 1
ATOM 1970 O O . ALA A 1 239 ? -1.231 3.333 6.563 1.00 69.62 239 ALA A O 1
ATOM 1971 N N . LEU A 1 240 ? 0.177 2.597 4.985 1.00 59.75 240 LEU A N 1
ATOM 1972 C CA . LEU A 1 240 ? 1.366 3.105 5.673 1.00 59.75 240 LEU A CA 1
ATOM 1973 C C . LEU A 1 240 ? 1.443 4.625 5.777 1.00 59.75 240 LEU A C 1
ATOM 1975 O O . LEU A 1 240 ? 1.760 5.086 6.875 1.00 59.75 240 LEU A O 1
ATOM 1979 N N . PRO A 1 241 ? 1.137 5.411 4.727 1.00 55.41 241 PRO A N 1
ATOM 1980 C CA . PRO A 1 241 ? 1.122 6.861 4.853 1.00 55.41 241 PRO A CA 1
ATOM 1981 C C . PRO A 1 241 ? 0.159 7.306 5.959 1.00 55.41 241 PRO A C 1
ATOM 1983 O O . PRO A 1 241 ? 0.574 8.022 6.849 1.00 55.41 241 PRO A O 1
ATOM 1986 N N . PHE A 1 242 ? -1.062 6.764 6.029 1.00 51.09 242 PHE A N 1
ATOM 1987 C CA . PHE A 1 242 ? -2.027 7.165 7.067 1.00 51.09 242 PHE A CA 1
ATOM 1988 C C . PHE A 1 242 ? -1.629 6.748 8.493 1.00 51.09 242 PHE A C 1
ATOM 1990 O O . PHE A 1 242 ? -2.033 7.398 9.450 1.00 51.09 242 PHE A O 1
ATOM 1997 N N . THR A 1 243 ? -0.882 5.652 8.666 1.00 45.62 243 THR A N 1
ATOM 1998 C CA . THR A 1 243 ? -0.548 5.122 10.004 1.00 45.62 243 THR A CA 1
ATOM 1999 C C . THR A 1 243 ? 0.810 5.580 10.532 1.00 45.62 243 THR A C 1
ATOM 2001 O O . THR A 1 243 ? 0.976 5.741 11.737 1.00 45.62 243 THR A O 1
ATOM 2004 N N . THR A 1 244 ? 1.794 5.792 9.655 1.00 39.72 244 THR A N 1
ATOM 2005 C CA . THR A 1 244 ? 3.144 6.255 10.034 1.00 39.72 244 THR A CA 1
ATOM 2006 C C . THR A 1 244 ? 3.303 7.767 9.923 1.00 39.72 244 THR A C 1
ATOM 2008 O O . THR A 1 244 ? 4.093 8.358 10.661 1.00 39.72 244 THR A O 1
ATOM 2011 N N . GLU A 1 245 ? 2.507 8.406 9.070 1.00 46.28 245 GLU A N 1
ATOM 2012 C CA . GLU A 1 245 ? 2.313 9.848 9.036 1.00 4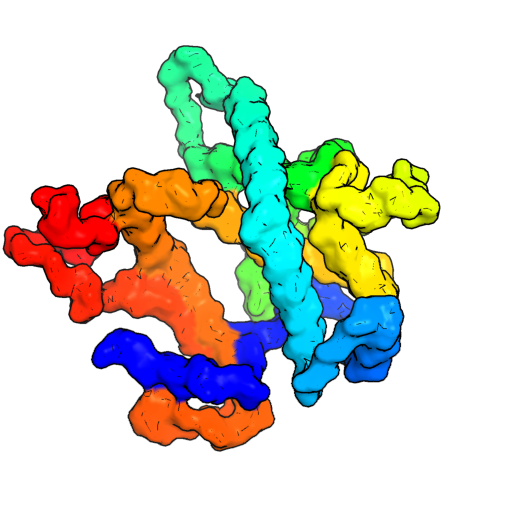6.28 245 GLU A CA 1
ATOM 2013 C C . GLU A 1 245 ? 1.011 10.087 9.807 1.00 46.28 245 GLU A C 1
ATOM 2015 O O . GLU A 1 245 ? -0.075 10.046 9.243 1.00 46.28 245 GLU A O 1
ATOM 2020 N N . VAL A 1 246 ? 1.096 10.223 11.139 1.00 35.47 246 VAL A N 1
ATOM 2021 C CA . VAL A 1 246 ? -0.075 10.552 11.969 1.00 35.47 246 VAL A CA 1
ATOM 2022 C C . VAL A 1 246 ? -0.598 11.911 11.515 1.00 35.47 246 VAL A C 1
ATOM 2024 O O . VAL A 1 246 ? -0.090 12.965 11.894 1.00 35.47 246 VAL A O 1
ATOM 2027 N N . GLY A 1 247 ? -1.588 11.853 10.643 1.00 37.34 247 GLY A N 1
ATOM 2028 C CA . GLY A 1 247 ? -2.241 12.973 10.009 1.00 37.34 247 GLY A CA 1
ATOM 2029 C C . GLY A 1 247 ? -3.157 12.398 8.947 1.00 37.34 247 GLY A C 1
ATOM 2030 O O . GLY A 1 247 ? -2.716 11.686 8.049 1.00 37.34 247 GLY A O 1
ATOM 2031 N N . GLU A 1 248 ? -4.448 12.703 9.050 1.00 41.78 248 GLU A N 1
ATOM 2032 C CA . GLU A 1 248 ? -5.333 12.714 7.888 1.00 41.78 248 GLU A CA 1
ATOM 2033 C C . GLU A 1 248 ? -4.567 13.264 6.671 1.00 41.78 248 GLU A C 1
ATOM 2035 O O . GLU A 1 248 ? -3.702 14.118 6.839 1.00 41.78 248 GLU A O 1
ATOM 2040 N N . GLN A 1 249 ? -4.883 12.844 5.444 1.00 42.75 249 GLN A N 1
ATOM 2041 C CA . GLN A 1 249 ? -4.809 13.816 4.354 1.00 42.75 249 GLN A CA 1
ATOM 2042 C C . GLN A 1 249 ? -6.049 14.684 4.544 1.00 42.75 249 GLN A C 1
ATOM 2044 O O . GLN A 1 249 ? -7.103 14.347 4.008 1.00 42.75 249 GLN A O 1
ATOM 2049 N N . PRO A 1 250 ? -6.005 15.728 5.385 1.00 46.03 250 PRO A N 1
ATOM 2050 C CA . PRO A 1 250 ? -7.174 16.541 5.632 1.00 46.03 250 PRO A CA 1
ATOM 2051 C C . PRO A 1 250 ? -7.518 17.207 4.299 1.00 46.03 250 PRO A C 1
ATOM 2053 O O . PRO A 1 250 ? -6.647 17.396 3.441 1.00 46.03 250 PRO A O 1
ATOM 2056 N N . ASP A 1 251 ? -8.790 17.545 4.105 1.00 46.81 251 ASP A N 1
ATOM 2057 C CA . ASP A 1 251 ? -9.223 18.283 2.922 1.00 46.81 251 ASP A CA 1
ATOM 2058 C C . ASP A 1 251 ? -8.233 19.426 2.668 1.00 46.81 251 ASP A C 1
ATOM 2060 O O . ASP A 1 251 ? -8.068 20.318 3.505 1.00 46.81 251 ASP A O 1
ATOM 2064 N N . ILE A 1 252 ? -7.531 19.365 1.532 1.00 45.75 252 ILE A N 1
ATOM 2065 C CA . ILE A 1 252 ? -6.466 20.306 1.189 1.00 45.75 252 ILE A CA 1
ATOM 2066 C C . ILE A 1 252 ? -6.981 21.746 1.285 1.00 45.75 252 ILE A C 1
ATOM 2068 O O . ILE A 1 252 ? -6.229 22.651 1.616 1.00 45.75 252 ILE A O 1
ATOM 2072 N N . LYS A 1 253 ? -8.292 21.964 1.105 1.00 48.44 253 LYS A N 1
ATOM 2073 C CA . LYS A 1 253 ? -8.945 23.271 1.238 1.00 48.44 253 LYS A CA 1
ATOM 2074 C C . LYS A 1 253 ? -9.148 23.731 2.681 1.00 48.44 253 LYS A C 1
ATOM 2076 O O . LYS A 1 253 ? -9.285 24.933 2.898 1.00 48.44 253 LYS A O 1
ATOM 2081 N N . VAL A 1 254 ? -9.226 22.816 3.643 1.00 53.62 254 VAL A N 1
ATOM 2082 C CA . VAL A 1 254 ? -9.296 23.113 5.083 1.00 53.62 254 VAL A CA 1
ATOM 2083 C C . VAL A 1 254 ? -7.889 23.340 5.628 1.00 53.62 254 VAL A C 1
ATOM 2085 O O . VAL A 1 254 ? -7.663 24.353 6.280 1.00 53.62 254 VAL A O 1
ATOM 2088 N N . LEU A 1 255 ? -6.926 22.488 5.263 1.00 50.06 255 LEU A N 1
ATOM 2089 C CA . LEU A 1 255 ? -5.510 22.693 5.586 1.00 50.06 255 LEU A CA 1
ATOM 2090 C C . LEU A 1 255 ? -4.980 24.008 5.022 1.00 50.06 255 LEU A C 1
ATOM 2092 O O . LEU A 1 255 ? -4.366 24.776 5.748 1.00 50.06 255 LEU A O 1
ATOM 2096 N N . MET A 1 256 ? -5.268 24.335 3.757 1.00 50.56 256 MET A N 1
ATOM 2097 C CA . MET A 1 256 ? -4.846 25.601 3.137 1.00 50.56 256 MET A CA 1
ATOM 2098 C C . MET A 1 256 ? -5.348 26.855 3.873 1.00 50.56 256 MET A C 1
ATOM 2100 O O . MET A 1 256 ? -4.821 27.937 3.627 1.00 50.56 256 MET A O 1
ATOM 2104 N N . LYS A 1 257 ? -6.345 26.735 4.760 1.00 66.62 257 LYS A N 1
ATOM 2105 C CA . LYS A 1 257 ? -6.853 27.851 5.570 1.00 66.62 257 LYS A CA 1
ATOM 2106 C C . LYS A 1 257 ? -6.130 28.023 6.905 1.00 66.62 257 LYS A C 1
ATOM 2108 O O . LYS A 1 257 ? -6.262 29.096 7.482 1.00 66.62 257 LYS A O 1
ATOM 2113 N N . ASP A 1 258 ? -5.378 27.024 7.374 1.00 75.88 258 ASP A N 1
ATOM 2114 C CA . ASP A 1 258 ? -4.565 27.114 8.591 1.00 75.88 258 ASP A CA 1
ATOM 2115 C C . ASP A 1 258 ? -3.066 26.990 8.249 1.00 75.88 258 ASP A C 1
ATOM 2117 O O . ASP A 1 258 ? -2.512 25.887 8.146 1.00 75.88 258 ASP A O 1
ATOM 2121 N N . PRO A 1 259 ? -2.379 28.130 8.049 1.00 80.38 259 PRO A N 1
ATOM 2122 C CA . PRO A 1 259 ? -0.949 28.156 7.768 1.00 80.38 259 PRO A CA 1
ATOM 2123 C C . PRO A 1 259 ? -0.097 27.468 8.841 1.00 80.38 259 PRO A C 1
ATOM 2125 O O . PRO A 1 259 ? 0.929 26.871 8.507 1.00 80.38 259 PRO A O 1
ATOM 2128 N N . LEU A 1 260 ? -0.502 27.524 10.114 1.00 82.25 260 LEU A N 1
ATOM 2129 C CA . LEU A 1 260 ? 0.272 26.959 11.217 1.00 82.25 260 LEU A CA 1
ATOM 2130 C C . LEU A 1 260 ? 0.184 25.435 11.218 1.00 82.25 260 LEU A C 1
ATOM 2132 O O . LEU A 1 260 ? 1.214 24.769 11.340 1.00 82.25 260 LEU A O 1
ATOM 2136 N N . LEU A 1 261 ? -1.013 24.879 11.016 1.00 80.19 261 LEU A N 1
ATOM 2137 C CA . LEU A 1 261 ? -1.194 23.431 10.914 1.00 80.19 261 LEU A CA 1
ATOM 2138 C C . LEU A 1 261 ? -0.408 22.853 9.729 1.00 80.19 261 LEU A C 1
ATOM 2140 O O . LEU A 1 261 ? 0.293 21.854 9.890 1.00 80.19 261 LEU A O 1
ATOM 2144 N N . ASN A 1 262 ? -0.442 23.525 8.572 1.00 76.06 262 ASN A N 1
ATOM 2145 C CA . ASN A 1 262 ? 0.394 23.158 7.423 1.00 76.06 262 ASN A CA 1
ATOM 2146 C C . ASN A 1 262 ? 1.877 23.158 7.782 1.00 76.06 262 ASN A C 1
ATOM 2148 O O . ASN A 1 262 ? 2.604 22.230 7.436 1.00 76.06 262 ASN A O 1
ATOM 2152 N N . SER A 1 263 ? 2.336 24.200 8.471 1.00 82.94 263 SER A N 1
ATOM 2153 C CA . SER A 1 263 ? 3.745 24.338 8.812 1.00 82.94 263 SER A CA 1
ATOM 2154 C C . SER A 1 263 ? 4.209 23.267 9.806 1.00 82.94 263 SER A C 1
ATOM 2156 O O . SER A 1 263 ? 5.272 22.678 9.609 1.00 82.94 263 SER A O 1
ATOM 2158 N N . ILE A 1 264 ? 3.388 22.919 10.803 1.00 84.19 264 ILE A N 1
ATOM 2159 C CA . ILE A 1 264 ? 3.648 21.791 11.716 1.00 84.19 264 ILE A CA 1
ATOM 2160 C C . ILE A 1 264 ? 3.682 20.461 10.955 1.00 8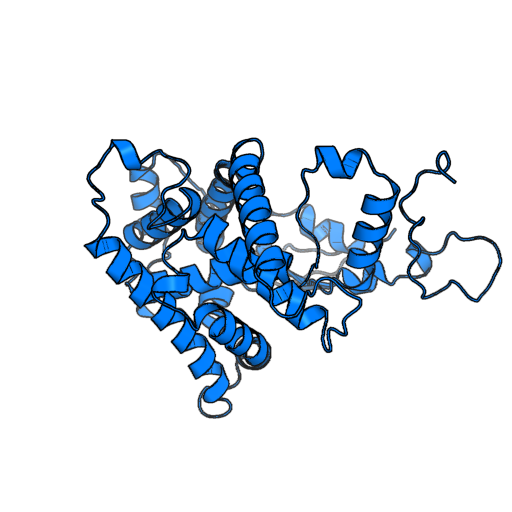4.19 264 ILE A C 1
ATOM 2162 O O . ILE A 1 264 ? 4.569 19.634 11.194 1.00 84.19 264 ILE A O 1
ATOM 2166 N N . TYR A 1 265 ? 2.736 20.252 10.039 1.00 81.00 265 TYR A N 1
ATOM 2167 C CA . TYR A 1 265 ? 2.666 19.046 9.221 1.00 81.00 265 TYR A CA 1
ATOM 2168 C C . TYR A 1 265 ? 3.919 18.893 8.348 1.00 81.00 265 TYR A C 1
ATOM 2170 O O . TYR A 1 265 ? 4.615 17.882 8.442 1.00 81.00 265 TYR A O 1
ATOM 2178 N N . TYR A 1 266 ? 4.280 19.920 7.573 1.00 81.88 266 TYR A N 1
ATOM 2179 C CA . TYR A 1 266 ? 5.469 19.889 6.718 1.00 81.88 266 TYR A CA 1
ATOM 2180 C C . TYR A 1 266 ? 6.770 19.745 7.514 1.00 81.88 266 TYR A C 1
ATOM 2182 O O . TYR A 1 266 ? 7.666 19.016 7.085 1.00 81.88 266 TYR A O 1
ATOM 2190 N N . GLU A 1 267 ? 6.877 20.373 8.687 1.00 84.81 267 GLU A N 1
ATOM 2191 C CA . GLU A 1 267 ? 8.045 20.214 9.560 1.00 84.81 267 GLU A CA 1
ATOM 2192 C C . GLU A 1 267 ? 8.146 18.793 10.129 1.00 84.81 267 GLU A C 1
ATOM 2194 O O . GLU A 1 267 ? 9.236 18.215 10.171 1.00 84.81 267 GLU A O 1
ATOM 2199 N N . THR A 1 268 ? 7.013 18.190 10.496 1.00 84.56 268 THR A N 1
ATOM 2200 C CA . THR A 1 268 ? 6.955 16.780 10.895 1.00 84.56 268 THR A CA 1
ATOM 2201 C C . THR A 1 268 ? 7.410 15.872 9.758 1.00 84.56 268 THR A C 1
ATOM 2203 O O . THR A 1 268 ? 8.279 15.025 9.978 1.00 84.56 268 THR A O 1
ATOM 2206 N N . LEU A 1 269 ? 6.902 16.073 8.536 1.00 83.00 269 LEU A N 1
ATOM 2207 C CA . LEU A 1 269 ? 7.312 15.279 7.375 1.00 83.00 269 LEU A CA 1
ATOM 2208 C C . LEU A 1 269 ? 8.812 15.423 7.092 1.00 83.00 269 LEU A C 1
ATOM 2210 O O . LEU A 1 269 ? 9.499 14.414 6.929 1.00 83.00 269 LEU A O 1
ATOM 2214 N N . ARG A 1 270 ? 9.347 16.652 7.109 1.00 83.62 270 ARG A N 1
ATOM 2215 C CA . ARG A 1 270 ? 10.780 16.923 6.894 1.00 83.62 270 ARG A CA 1
ATOM 2216 C C . ARG A 1 270 ? 11.660 16.128 7.862 1.00 83.62 270 ARG A C 1
ATOM 2218 O O . ARG A 1 270 ? 12.692 15.596 7.457 1.00 83.62 270 ARG A O 1
ATOM 2225 N N . LEU A 1 271 ? 11.262 16.060 9.132 1.00 82.38 271 LEU A N 1
ATOM 2226 C CA . LEU A 1 271 ? 12.047 15.428 10.195 1.00 82.38 271 LEU A CA 1
ATOM 2227 C C . LEU A 1 271 ? 11.869 13.909 10.276 1.00 82.38 271 LEU A C 1
ATOM 2229 O O . LEU A 1 271 ? 12.789 13.216 10.720 1.00 82.38 271 LEU A O 1
ATOM 2233 N N . ARG A 1 272 ? 10.691 13.392 9.913 1.00 82.00 272 ARG A N 1
ATOM 2234 C CA . ARG A 1 272 ? 10.291 12.007 10.214 1.00 82.00 272 ARG A CA 1
ATOM 2235 C C . ARG A 1 272 ? 10.162 11.107 8.988 1.00 82.00 272 ARG A C 1
ATOM 2237 O O . ARG A 1 272 ? 10.263 9.893 9.144 1.00 82.00 272 ARG A O 1
ATOM 2244 N N . VAL A 1 273 ? 9.990 11.655 7.783 1.00 76.44 273 VAL A N 1
ATOM 2245 C CA . VAL A 1 273 ? 9.835 10.840 6.570 1.00 76.44 273 VAL A CA 1
ATOM 2246 C C . VAL A 1 273 ? 11.198 10.483 5.984 1.00 76.44 273 VAL A C 1
ATOM 2248 O O . VAL A 1 273 ? 11.870 11.299 5.357 1.00 76.44 273 VAL A O 1
ATOM 2251 N N . ALA A 1 274 ? 11.575 9.212 6.142 1.00 78.88 274 ALA A N 1
ATOM 2252 C CA . ALA A 1 274 ? 12.815 8.621 5.633 1.00 78.88 274 ALA A CA 1
ATOM 2253 C C . ALA A 1 274 ? 12.673 7.935 4.261 1.00 78.88 274 ALA A C 1
ATOM 2255 O O . ALA A 1 274 ? 13.374 6.966 3.962 1.00 78.88 274 ALA A O 1
ATOM 2256 N N . SER A 1 275 ? 11.761 8.421 3.412 1.00 72.75 275 SER A N 1
ATOM 2257 C CA . SER A 1 275 ? 11.492 7.790 2.118 1.00 72.75 275 SER A CA 1
ATOM 2258 C C . SER A 1 275 ? 12.700 7.873 1.180 1.00 72.75 275 SER A C 1
ATOM 2260 O O . SER A 1 275 ? 13.345 8.919 1.029 1.00 72.75 275 SER A O 1
ATOM 2262 N N . THR A 1 276 ? 13.003 6.739 0.547 1.00 77.06 276 THR A N 1
ATOM 2263 C CA . THR A 1 276 ? 14.074 6.615 -0.440 1.00 77.06 276 THR A CA 1
ATOM 2264 C C . THR A 1 276 ? 13.467 6.420 -1.819 1.00 77.06 276 THR A C 1
ATOM 2266 O O . THR A 1 276 ? 12.670 5.510 -2.037 1.00 77.06 276 THR A O 1
ATOM 2269 N N . VAL A 1 277 ? 13.860 7.264 -2.768 1.00 79.50 277 VAL A N 1
ATOM 2270 C CA . VAL A 1 277 ? 13.423 7.181 -4.159 1.00 79.50 277 VAL A CA 1
ATOM 2271 C C . VAL A 1 277 ? 14.517 6.503 -4.970 1.00 79.50 277 VAL A C 1
ATOM 2273 O O . VAL A 1 277 ? 15.598 7.062 -5.151 1.00 79.50 277 VAL A O 1
ATOM 2276 N N . GLY A 1 278 ? 14.224 5.299 -5.458 1.00 84.00 278 GLY A N 1
ATOM 2277 C CA . GLY A 1 278 ? 15.111 4.532 -6.326 1.00 84.00 278 GLY A CA 1
ATOM 2278 C C . GLY A 1 278 ? 14.743 4.629 -7.800 1.00 84.00 278 GLY A C 1
ATOM 2279 O O . GLY A 1 278 ? 13.556 4.615 -8.154 1.00 84.00 278 GLY A O 1
ATOM 2280 N N . ARG A 1 279 ? 15.750 4.707 -8.669 1.00 86.44 279 ARG A N 1
ATOM 2281 C CA . ARG A 1 279 ? 15.609 4.611 -10.126 1.00 86.44 279 ARG A CA 1
ATOM 2282 C C . ARG A 1 279 ? 16.699 3.721 -10.710 1.00 86.44 279 ARG A C 1
ATOM 2284 O O . ARG A 1 279 ? 17.850 3.831 -10.307 1.00 86.44 279 ARG A O 1
ATOM 2291 N N . THR A 1 280 ? 16.348 2.918 -11.704 1.00 88.50 280 THR A N 1
ATOM 2292 C CA . THR A 1 280 ? 17.295 2.145 -12.516 1.00 88.50 280 THR A CA 1
ATOM 2293 C C . THR A 1 280 ? 17.170 2.576 -13.969 1.00 88.50 280 THR A C 1
ATOM 2295 O O . THR A 1 280 ? 16.059 2.779 -14.458 1.00 88.50 280 THR A O 1
ATOM 2298 N N . SER A 1 281 ? 18.304 2.745 -14.644 1.00 87.94 281 SER A N 1
ATOM 2299 C CA . SER A 1 281 ? 18.336 3.057 -16.073 1.00 87.94 281 SER A CA 1
ATOM 2300 C C . SER A 1 281 ? 18.158 1.802 -16.916 1.00 87.94 281 SER A C 1
ATOM 2302 O O . SER A 1 281 ? 18.756 0.767 -16.614 1.00 87.94 281 SER A O 1
ATOM 2304 N N . LEU A 1 282 ? 17.359 1.908 -17.978 1.00 85.44 282 LEU A N 1
ATOM 2305 C CA . LEU A 1 282 ? 17.193 0.860 -18.990 1.00 85.44 282 LEU A CA 1
ATOM 2306 C C . LEU A 1 282 ? 18.359 0.833 -19.992 1.00 85.44 282 LEU A C 1
ATOM 2308 O O . LEU A 1 282 ? 18.568 -0.172 -20.664 1.00 85.44 282 LEU A O 1
ATOM 2312 N N . ASP A 1 283 ? 19.125 1.923 -20.078 1.00 86.81 283 ASP A N 1
ATOM 2313 C CA . ASP A 1 283 ? 20.271 2.084 -20.974 1.00 86.81 283 ASP A CA 1
ATOM 2314 C C . ASP A 1 283 ? 21.483 2.716 -20.259 1.00 86.81 283 ASP A C 1
ATOM 2316 O O . ASP A 1 283 ? 21.390 3.191 -19.124 1.00 86.81 283 ASP A O 1
ATOM 2320 N N . ASP A 1 284 ? 22.637 2.738 -20.931 1.00 86.94 284 ASP A N 1
ATOM 2321 C CA . ASP A 1 284 ? 23.892 3.313 -20.417 1.00 86.94 284 ASP A CA 1
ATOM 2322 C C . ASP A 1 284 ? 23.979 4.847 -20.591 1.00 86.94 284 ASP A C 1
ATOM 2324 O O . ASP A 1 284 ? 25.058 5.440 -20.493 1.00 86.94 284 ASP A O 1
ATOM 2328 N N . GLN A 1 285 ? 22.865 5.522 -20.896 1.00 83.62 285 GLN A N 1
ATOM 2329 C CA . GLN A 1 285 ? 22.848 6.955 -21.210 1.00 83.62 285 GLN A CA 1
ATOM 2330 C C . GLN A 1 285 ? 22.573 7.837 -19.984 1.00 83.62 285 GLN A C 1
ATOM 2332 O O . GLN A 1 285 ? 22.564 9.069 -20.108 1.00 83.62 285 GLN A O 1
ATOM 2337 N N . LEU A 1 286 ? 22.332 7.253 -18.804 1.00 84.44 286 LEU A N 1
ATOM 2338 C CA . LEU A 1 286 ? 22.101 8.017 -17.581 1.00 84.44 286 LEU A CA 1
ATOM 2339 C C . LEU A 1 286 ? 23.393 8.710 -17.125 1.00 84.44 286 LEU A C 1
ATOM 2341 O O . LEU A 1 286 ? 24.388 8.072 -16.783 1.00 84.44 286 LEU A O 1
ATOM 2345 N N . CYS A 1 287 ? 23.346 10.041 -17.073 1.00 83.06 287 CYS A N 1
ATOM 2346 C CA . CYS A 1 287 ? 24.426 10.884 -16.578 1.00 83.06 287 CYS A CA 1
ATOM 2347 C C . CYS A 1 287 ? 23.901 11.789 -15.457 1.00 83.06 287 CYS A C 1
ATOM 2349 O O . CYS A 1 287 ? 22.977 12.578 -15.670 1.00 83.06 287 CYS A O 1
ATOM 2351 N N . LEU A 1 288 ? 24.473 11.663 -14.260 1.00 81.44 288 LEU A N 1
ATOM 2352 C CA . LEU A 1 288 ? 24.131 12.479 -13.094 1.00 81.44 288 LEU A CA 1
ATOM 2353 C C . LEU A 1 288 ? 24.974 13.765 -13.055 1.00 81.44 288 LEU A C 1
ATOM 2355 O O . LEU A 1 288 ? 25.991 13.902 -13.744 1.00 81.44 288 LEU A O 1
ATOM 2359 N N . ALA A 1 289 ? 24.560 14.724 -12.223 1.00 77.31 289 ALA A N 1
ATOM 2360 C CA . ALA A 1 289 ? 25.288 15.981 -12.052 1.00 77.31 289 ALA A CA 1
ATOM 2361 C C . ALA A 1 289 ? 26.748 15.726 -11.643 1.00 77.31 289 ALA A C 1
ATOM 2363 O O . ALA A 1 289 ? 27.010 14.921 -10.757 1.00 77.31 289 ALA A O 1
ATOM 2364 N N . GLY A 1 290 ? 27.692 16.426 -12.277 1.00 78.19 290 GLY A N 1
ATOM 2365 C CA . GLY A 1 290 ? 29.129 16.178 -12.103 1.00 78.19 290 GLY A CA 1
ATOM 2366 C C . GLY A 1 290 ? 29.731 15.196 -13.116 1.00 78.19 290 GLY A C 1
ATOM 2367 O O . GLY A 1 290 ? 30.913 14.896 -13.018 1.00 78.19 290 GLY A O 1
ATOM 2368 N N . GLY A 1 291 ? 28.953 14.726 -14.101 1.00 83.56 291 GLY A N 1
ATOM 2369 C CA . GLY A 1 291 ? 29.457 13.897 -15.205 1.00 83.56 291 GLY A CA 1
ATOM 2370 C C . GLY A 1 291 ? 29.510 12.398 -14.901 1.00 83.56 291 GLY A C 1
ATOM 2371 O O . GLY A 1 291 ? 30.142 11.644 -15.641 1.00 83.56 291 GLY A O 1
ATOM 2372 N N . TRP A 1 292 ? 28.854 11.956 -13.826 1.00 84.69 292 TRP A N 1
ATOM 2373 C CA . TRP A 1 292 ? 28.827 10.554 -13.417 1.00 84.69 292 TRP A CA 1
ATOM 2374 C C . TRP A 1 292 ? 27.929 9.741 -14.344 1.00 84.69 292 TRP A C 1
ATOM 2376 O O . TRP A 1 292 ? 26.712 9.918 -14.348 1.00 84.69 292 TRP A O 1
ATOM 2386 N N . LYS A 1 293 ? 28.530 8.830 -15.108 1.00 88.06 293 LYS A N 1
ATOM 2387 C CA . LYS A 1 293 ? 27.806 7.888 -15.967 1.00 88.06 293 LYS A CA 1
ATOM 2388 C C . LYS A 1 293 ? 27.397 6.658 -15.164 1.00 88.06 293 LYS A C 1
ATOM 2390 O O . LYS A 1 293 ? 28.234 6.061 -14.489 1.00 88.06 293 LYS A O 1
ATOM 2395 N N . VAL A 1 294 ? 26.129 6.277 -15.260 1.00 88.31 294 VAL A N 1
ATOM 2396 C CA . VAL A 1 294 ? 25.560 5.109 -14.578 1.00 88.31 294 VAL A CA 1
ATOM 2397 C C . VAL A 1 294 ? 25.231 4.050 -15.624 1.00 88.31 294 VAL A C 1
ATOM 2399 O O . VAL A 1 294 ? 24.630 4.362 -16.648 1.00 88.31 294 VAL A O 1
ATOM 2402 N N . LYS A 1 295 ? 25.638 2.804 -15.368 1.00 90.44 295 LYS A N 1
ATOM 2403 C CA . LYS A 1 295 ? 25.346 1.675 -16.259 1.00 90.44 295 LYS A CA 1
ATOM 2404 C C . LYS A 1 295 ? 23.874 1.268 -16.180 1.00 90.44 295 LYS A C 1
ATOM 2406 O O . LYS A 1 295 ? 23.256 1.379 -15.117 1.00 90.44 295 LYS A O 1
ATOM 2411 N N . ALA A 1 296 ? 23.352 0.726 -17.273 1.00 89.50 296 ALA A N 1
ATOM 2412 C CA . ALA A 1 296 ? 22.055 0.072 -17.323 1.00 89.50 296 ALA A CA 1
ATOM 2413 C C . ALA A 1 296 ? 21.946 -1.000 -16.226 1.00 89.50 296 ALA A C 1
ATOM 2415 O O . ALA A 1 296 ? 22.912 -1.706 -15.922 1.00 89.50 296 ALA A O 1
ATOM 2416 N N . GLY A 1 297 ? 20.772 -1.104 -15.604 1.00 86.56 297 GLY A N 1
ATOM 2417 C CA . GLY A 1 297 ? 20.511 -2.072 -14.534 1.00 86.56 297 GLY A CA 1
ATOM 2418 C C . GLY A 1 297 ? 21.100 -1.717 -13.162 1.00 86.56 297 GLY A C 1
ATOM 2419 O O . GLY A 1 297 ? 20.772 -2.385 -12.184 1.00 86.56 297 GLY A O 1
ATOM 2420 N N . VAL A 1 298 ? 21.935 -0.675 -13.046 1.00 89.31 298 VAL A N 1
ATOM 2421 C CA . VAL A 1 298 ? 22.476 -0.240 -11.749 1.00 89.31 298 VAL A CA 1
ATOM 2422 C C . VAL A 1 298 ? 21.484 0.704 -11.058 1.00 89.31 298 VAL A C 1
ATOM 2424 O O . VAL A 1 298 ? 21.163 1.760 -11.616 1.00 89.31 298 VAL A O 1
ATOM 2427 N N . PRO A 1 299 ? 21.015 0.374 -9.841 1.00 88.00 299 PRO A N 1
ATOM 2428 C CA . PRO A 1 299 ? 20.075 1.217 -9.122 1.00 88.00 299 PRO A CA 1
ATOM 2429 C C . PRO A 1 299 ? 20.754 2.452 -8.524 1.00 88.00 299 PRO A C 1
ATOM 2431 O O . PRO A 1 299 ? 21.815 2.372 -7.904 1.00 88.00 299 PRO A O 1
ATOM 2434 N N . VAL A 1 300 ? 20.094 3.599 -8.657 1.00 87.75 300 VAL A N 1
ATOM 2435 C CA . VAL A 1 300 ? 20.449 4.870 -8.021 1.00 87.75 300 VAL A CA 1
ATOM 2436 C C . VAL A 1 300 ? 19.382 5.201 -6.988 1.00 87.75 300 VAL A C 1
ATOM 2438 O O . VAL A 1 300 ? 18.196 5.240 -7.310 1.00 87.75 300 VAL A O 1
ATOM 2441 N N . MET A 1 301 ? 19.803 5.461 -5.752 1.00 85.19 301 MET A N 1
ATOM 2442 C CA . MET A 1 301 ? 18.916 5.752 -4.627 1.00 85.19 301 MET A CA 1
ATOM 2443 C C . MET A 1 301 ? 19.145 7.178 -4.130 1.00 85.19 301 MET A C 1
ATOM 2445 O O . MET A 1 301 ? 20.285 7.611 -3.974 1.00 85.19 301 MET A O 1
ATOM 2449 N N . PHE A 1 302 ? 18.061 7.892 -3.843 1.00 79.81 302 PHE A N 1
ATOM 2450 C CA . PHE A 1 302 ? 18.092 9.197 -3.192 1.00 79.81 302 PHE A CA 1
ATOM 2451 C C . PHE A 1 302 ? 17.243 9.178 -1.923 1.00 79.81 302 PHE A C 1
ATOM 2453 O O . PHE A 1 302 ? 16.074 8.800 -1.957 1.00 79.81 302 PHE A O 1
ATOM 2460 N N . THR A 1 303 ? 17.816 9.629 -0.812 1.00 80.81 303 THR A N 1
ATOM 2461 C CA . THR A 1 303 ? 17.145 9.704 0.489 1.00 80.81 303 THR A CA 1
ATOM 2462 C C . THR A 1 303 ? 16.714 11.142 0.768 1.00 80.81 303 THR A C 1
ATOM 2464 O O . THR A 1 303 ? 17.554 11.989 1.090 1.00 80.81 303 THR A O 1
ATOM 2467 N N . GLY A 1 304 ? 15.410 11.421 0.684 1.00 74.94 304 GLY A N 1
ATOM 2468 C CA . GLY A 1 304 ? 14.872 12.769 0.916 1.00 74.94 304 GLY A CA 1
ATOM 2469 C C . GLY A 1 304 ? 15.164 13.300 2.320 1.00 74.94 304 GLY A C 1
ATOM 2470 O O . GLY A 1 304 ? 15.402 14.489 2.494 1.00 74.94 304 GLY A O 1
ATOM 2471 N N . TRP A 1 305 ? 15.247 12.406 3.302 1.00 78.31 305 TRP A N 1
ATOM 2472 C CA . TRP A 1 305 ? 15.523 12.744 4.697 1.00 78.31 305 TRP A CA 1
ATOM 2473 C C . TRP A 1 305 ? 16.888 13.387 4.931 1.00 78.31 305 TRP A C 1
ATOM 2475 O O . TRP A 1 305 ? 16.970 14.364 5.665 1.00 78.31 305 TRP A O 1
ATOM 2485 N N . LEU A 1 306 ? 17.945 12.928 4.247 1.00 81.00 306 LEU A N 1
ATOM 2486 C CA . LEU A 1 306 ? 19.258 13.581 4.345 1.00 81.00 306 LEU A CA 1
ATOM 2487 C C . LEU A 1 306 ? 19.202 15.024 3.831 1.00 81.00 306 LEU A C 1
ATOM 2489 O O . LEU A 1 306 ? 19.790 15.911 4.436 1.00 81.00 306 LEU A O 1
ATOM 2493 N N . ALA A 1 307 ? 18.445 15.273 2.757 1.00 78.88 307 ALA A N 1
ATOM 2494 C CA . ALA A 1 307 ? 18.209 16.630 2.271 1.00 78.88 307 ALA A CA 1
ATOM 2495 C C . ALA A 1 307 ? 17.309 17.433 3.225 1.00 78.88 307 ALA A C 1
ATOM 2497 O O . ALA A 1 307 ? 17.504 18.633 3.389 1.00 78.88 307 ALA A O 1
ATOM 2498 N N . GLY A 1 308 ? 16.342 16.784 3.878 1.00 77.12 308 GLY A N 1
ATOM 2499 C CA . GLY A 1 308 ? 15.499 17.377 4.916 1.00 77.12 308 GLY A CA 1
ATOM 2500 C C . GLY A 1 308 ? 16.283 17.816 6.153 1.00 77.12 308 GLY A C 1
ATOM 2501 O O . GLY A 1 308 ? 15.884 18.780 6.799 1.00 77.12 308 GLY A O 1
ATOM 2502 N N . LEU A 1 309 ? 17.402 17.158 6.462 1.00 81.44 309 LEU A N 1
ATOM 2503 C CA . LEU A 1 309 ? 18.298 17.482 7.578 1.00 81.44 309 LEU A CA 1
ATOM 2504 C C . LEU A 1 309 ? 19.494 18.366 7.184 1.00 81.44 309 LEU A C 1
ATOM 2506 O O . LEU A 1 309 ? 20.305 18.691 8.045 1.00 81.44 309 LEU A O 1
ATOM 2510 N N . ASP A 1 310 ? 19.618 18.763 5.913 1.00 80.25 310 ASP A N 1
ATOM 2511 C CA . ASP A 1 310 ? 20.728 19.596 5.441 1.00 80.25 310 ASP A CA 1
ATOM 2512 C C . ASP A 1 310 ? 20.656 21.006 6.042 1.00 80.25 310 ASP A C 1
ATOM 2514 O O . ASP A 1 310 ? 19.898 21.875 5.598 1.00 80.25 310 ASP A O 1
ATOM 2518 N N . GLU A 1 311 ? 21.490 21.242 7.046 1.00 76.19 311 GLU A N 1
ATOM 2519 C CA . GLU A 1 311 ? 21.604 22.522 7.735 1.00 76.19 311 GLU A CA 1
ATOM 2520 C C . GLU A 1 311 ? 21.914 23.679 6.773 1.00 76.19 311 GLU A C 1
ATOM 2522 O O . GLU A 1 311 ? 21.399 24.779 6.954 1.00 76.19 311 GLU A O 1
ATOM 2527 N N . SER A 1 312 ? 22.673 23.456 5.695 1.00 76.62 312 SER A N 1
ATOM 2528 C CA . SER A 1 312 ? 22.977 24.517 4.723 1.00 76.62 312 SER A CA 1
ATOM 2529 C C . SER A 1 312 ? 21.745 24.990 3.942 1.00 76.62 312 SER A C 1
ATOM 2531 O O . SER A 1 312 ? 21.720 26.116 3.442 1.00 76.62 312 SER A O 1
ATOM 2533 N N . CYS A 1 313 ? 20.716 24.143 3.851 1.00 73.94 313 CYS A N 1
ATOM 2534 C CA . CYS A 1 313 ? 19.451 24.436 3.187 1.00 73.94 313 CYS A CA 1
ATOM 2535 C C . CYS A 1 313 ? 18.402 24.992 4.158 1.00 73.94 313 CYS A C 1
ATOM 2537 O O . CYS A 1 313 ? 17.663 25.909 3.804 1.00 73.94 313 CYS A O 1
ATOM 2539 N N . TRP A 1 314 ? 18.309 24.428 5.366 1.00 76.62 314 TRP A N 1
ATOM 2540 C CA . TRP A 1 314 ? 17.215 24.712 6.304 1.00 76.62 314 TRP A CA 1
ATOM 2541 C C . TRP A 1 314 ? 17.570 25.741 7.398 1.00 76.62 314 TRP A C 1
ATOM 2543 O O . TRP A 1 314 ? 16.707 26.079 8.217 1.00 76.62 314 TRP A O 1
ATOM 2553 N N . ASN A 1 315 ? 18.794 26.291 7.397 1.00 63.44 315 ASN A N 1
ATOM 2554 C CA . ASN A 1 315 ? 19.233 27.360 8.303 1.00 63.44 315 ASN A CA 1
ATOM 2555 C C . ASN A 1 315 ? 18.867 28.768 7.803 1.00 63.44 315 ASN A C 1
ATOM 2557 O O . ASN A 1 315 ? 19.645 29.403 7.095 1.00 63.44 315 ASN A O 1
ATOM 2561 N N . THR A 1 316 ? 17.746 29.323 8.276 1.00 59.25 316 THR A N 1
ATOM 2562 C CA . THR A 1 316 ? 17.497 30.782 8.262 1.00 59.25 316 THR A CA 1
ATOM 2563 C C . THR A 1 316 ? 16.702 31.242 9.492 1.00 59.25 316 THR A C 1
ATOM 2565 O O . THR A 1 316 ? 15.597 31.764 9.371 1.00 59.25 316 THR A O 1
ATOM 2568 N N . GLY A 1 317 ? 17.252 31.051 10.693 1.00 50.56 317 GLY A N 1
ATOM 2569 C CA . GLY A 1 317 ? 16.786 31.716 11.914 1.00 50.56 317 GLY A CA 1
ATOM 2570 C C . GLY A 1 317 ? 17.940 32.501 12.530 1.00 50.56 317 GLY A C 1
ATOM 2571 O O . GLY A 1 317 ? 18.921 31.912 12.978 1.00 50.56 317 GLY A O 1
ATOM 2572 N N . SER A 1 318 ? 17.874 33.829 12.497 1.00 48.38 318 SER A N 1
ATOM 2573 C CA . SER A 1 318 ? 18.906 34.706 13.050 1.00 48.38 318 SER A CA 1
ATOM 2574 C C . SER A 1 318 ? 19.005 34.559 14.573 1.00 48.38 318 SER A C 1
ATOM 2576 O O . SER A 1 318 ? 18.062 34.885 15.285 1.00 48.38 318 SER A O 1
ATOM 2578 N N . GLY A 1 319 ? 20.178 34.145 15.061 1.00 45.19 319 GLY A N 1
ATOM 2579 C CA . GLY A 1 319 ? 20.670 34.531 16.386 1.00 45.19 319 GLY A CA 1
ATOM 2580 C C . GLY A 1 319 ? 20.172 33.731 17.591 1.00 45.19 319 GLY A C 1
ATOM 2581 O O . GLY A 1 319 ? 19.652 34.312 18.532 1.00 45.19 319 GLY A O 1
ATOM 2582 N N . SER A 1 320 ? 20.379 32.416 17.627 1.00 41.56 320 SER A N 1
ATOM 2583 C CA . SER A 1 320 ? 20.799 31.710 18.855 1.00 41.56 320 SER A CA 1
ATOM 2584 C C . SER A 1 320 ? 21.065 30.241 18.537 1.00 41.56 320 SER A C 1
ATOM 2586 O O . SER A 1 320 ? 20.260 29.563 17.902 1.00 41.56 320 SER A O 1
ATOM 2588 N N . ALA A 1 321 ? 22.218 29.743 18.977 1.00 40.84 321 ALA A N 1
ATOM 2589 C CA . ALA A 1 321 ? 22.746 28.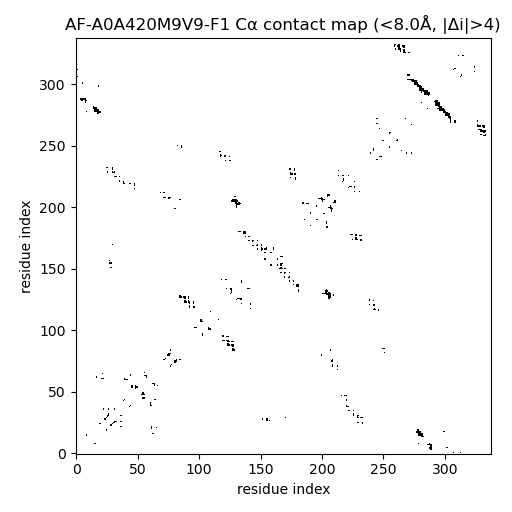423 18.633 1.00 40.84 321 ALA A CA 1
ATOM 2590 C C . ALA A 1 321 ? 21.964 27.226 19.226 1.00 40.84 321 ALA A C 1
ATOM 2592 O O . ALA A 1 321 ? 22.437 26.100 19.188 1.00 40.84 321 ALA A O 1
ATOM 2593 N N . GLN A 1 322 ? 20.768 27.443 19.780 1.00 38.41 322 GLN A N 1
ATOM 2594 C CA . GLN A 1 322 ? 19.970 26.404 20.444 1.00 38.41 322 GLN A CA 1
ATOM 2595 C C . GLN A 1 322 ? 18.788 25.876 19.614 1.00 38.41 322 GLN A C 1
ATOM 2597 O O . GLN A 1 322 ? 18.174 24.891 20.011 1.00 38.41 322 GLN A O 1
ATOM 2602 N N . TRP A 1 323 ? 18.497 26.451 18.439 1.00 40.09 323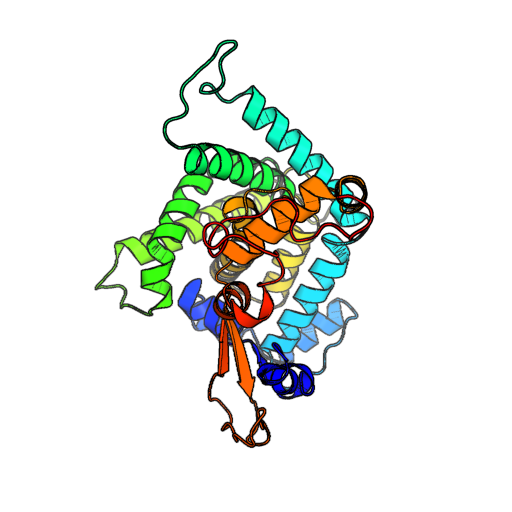 TRP A N 1
ATOM 2603 C CA . TRP A 1 323 ? 17.358 26.042 17.591 1.00 40.09 323 TRP A CA 1
ATOM 2604 C C . TRP A 1 323 ? 17.734 25.164 16.383 1.00 40.09 323 TRP A C 1
ATOM 2606 O O . TRP A 1 323 ? 16.962 25.009 15.440 1.00 40.09 323 TRP A O 1
ATOM 2616 N N . GLN A 1 324 ? 18.949 24.618 16.382 1.00 49.19 324 GLN A N 1
ATOM 2617 C CA . GLN A 1 324 ? 19.625 24.144 15.168 1.00 49.19 324 GLN A CA 1
ATOM 2618 C C . GLN A 1 324 ? 19.224 22.717 14.739 1.00 49.19 324 GLN A C 1
ATOM 2620 O O . GLN A 1 324 ? 19.355 22.375 13.571 1.00 49.19 324 GLN A O 1
ATOM 2625 N N . ALA A 1 325 ? 18.635 21.926 15.647 1.00 46.28 325 ALA A N 1
ATOM 2626 C CA . ALA A 1 325 ? 18.102 20.581 15.379 1.00 46.28 325 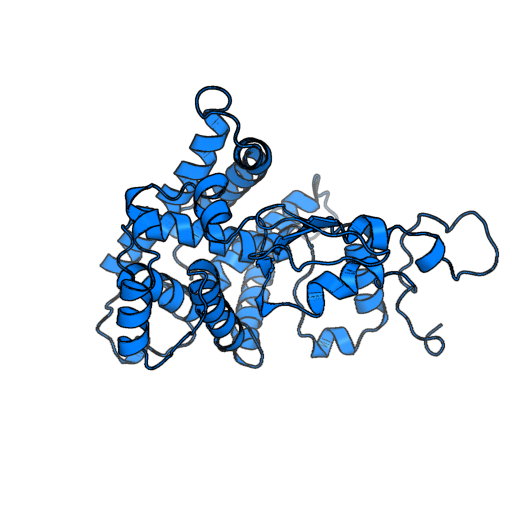ALA A CA 1
ATOM 2627 C C . ALA A 1 325 ? 16.632 20.399 15.820 1.00 46.28 325 ALA A C 1
ATOM 2629 O O . ALA A 1 325 ? 16.107 19.284 15.824 1.00 46.28 325 ALA A O 1
ATOM 2630 N N . SER A 1 326 ? 15.958 21.477 16.228 1.00 54.62 326 SER A N 1
ATOM 2631 C CA . SER A 1 326 ? 14.608 21.431 16.790 1.00 54.62 326 SER A CA 1
ATOM 2632 C C . SER A 1 326 ? 13.526 21.673 15.734 1.00 54.62 326 SER A C 1
ATOM 2634 O O . SER A 1 326 ? 13.696 22.439 14.781 1.00 54.62 326 SER A O 1
ATOM 2636 N N . ALA A 1 327 ? 12.392 20.988 15.906 1.00 58.59 327 ALA A N 1
ATOM 2637 C CA . ALA A 1 327 ? 11.191 21.231 15.117 1.00 58.59 327 ALA A CA 1
ATOM 2638 C C . ALA A 1 327 ? 10.731 22.681 15.323 1.00 58.59 327 ALA A C 1
ATOM 2640 O O . ALA A 1 327 ? 10.550 23.114 16.461 1.00 58.59 327 ALA A O 1
ATOM 2641 N N . SER A 1 328 ? 10.540 23.419 14.229 1.00 74.81 328 SER A N 1
ATOM 2642 C CA . SER A 1 328 ? 9.966 24.765 14.262 1.00 74.81 328 SER A CA 1
ATOM 2643 C C . SER A 1 328 ? 8.613 24.772 13.565 1.00 74.81 328 SER A C 1
ATOM 2645 O O . SER A 1 328 ? 8.529 24.632 12.345 1.00 74.81 328 SER A O 1
ATOM 2647 N N . SER A 1 329 ? 7.552 24.980 14.345 1.00 73.31 329 SER A N 1
ATOM 2648 C CA . SER A 1 329 ? 6.179 25.082 13.843 1.00 73.31 329 SER A CA 1
ATOM 2649 C C . SER A 1 329 ? 5.967 26.274 12.909 1.00 73.31 329 SER A C 1
ATOM 2651 O O . SER A 1 329 ? 5.012 26.261 12.144 1.00 73.31 329 SER A O 1
ATOM 2653 N N . GLY A 1 330 ? 6.850 27.279 12.916 1.00 73.00 330 GLY A N 1
ATOM 2654 C CA . GLY A 1 330 ? 6.764 28.458 12.049 1.00 73.00 330 GLY A CA 1
ATOM 2655 C C . GLY A 1 330 ? 7.581 28.380 10.755 1.00 73.00 330 GLY A C 1
ATOM 2656 O O . GLY A 1 330 ? 7.567 29.330 9.979 1.00 73.00 330 GLY A O 1
ATOM 2657 N N . ARG A 1 331 ? 8.318 27.287 10.505 1.00 78.56 331 ARG A N 1
ATOM 2658 C CA . ARG A 1 331 ? 9.325 27.231 9.426 1.00 78.56 331 ARG A CA 1
ATOM 2659 C C . ARG A 1 331 ? 8.751 27.420 8.019 1.00 78.56 331 ARG A C 1
ATOM 2661 O O . ARG A 1 331 ? 9.436 27.970 7.162 1.00 78.56 331 ARG A O 1
ATOM 2668 N N . PHE A 1 332 ? 7.523 26.971 7.782 1.00 78.75 332 PHE A N 1
ATOM 2669 C CA . PHE A 1 332 ? 6.854 27.072 6.483 1.00 78.75 332 PHE A CA 1
ATOM 2670 C C . PHE A 1 332 ? 5.829 28.215 6.433 1.00 78.75 332 PHE A C 1
ATOM 2672 O O . PHE A 1 332 ? 5.031 28.282 5.498 1.00 78.75 332 PHE A O 1
ATOM 2679 N N . LEU A 1 333 ? 5.846 29.124 7.413 1.00 75.25 333 LEU A N 1
ATOM 2680 C CA . LEU A 1 333 ? 5.045 30.344 7.375 1.00 75.25 333 LEU A CA 1
ATOM 2681 C C . LEU A 1 333 ? 5.736 31.401 6.501 1.00 75.25 333 LEU A C 1
ATOM 2683 O O . LEU A 1 333 ? 6.947 31.609 6.577 1.00 75.25 333 LEU A O 1
ATOM 2687 N N . GLY A 1 334 ? 4.961 32.088 5.660 1.00 62.88 334 GLY A N 1
ATOM 2688 C CA . GLY A 1 334 ? 5.446 33.269 4.943 1.00 62.88 334 GLY A CA 1
ATOM 2689 C C . GLY A 1 334 ? 5.765 34.413 5.914 1.00 62.88 334 GLY A C 1
ATOM 2690 O O . GLY A 1 334 ? 5.167 34.505 6.983 1.00 62.88 334 GLY A O 1
ATOM 2691 N N . ARG A 1 335 ? 6.673 35.321 5.528 1.00 52.94 335 ARG A N 1
ATOM 2692 C CA . ARG A 1 335 ? 7.117 36.478 6.342 1.00 52.94 335 ARG A CA 1
ATOM 2693 C C . ARG A 1 335 ? 6.002 37.441 6.795 1.00 52.94 335 ARG A C 1
ATOM 2695 O O . ARG A 1 335 ? 6.281 38.335 7.577 1.00 52.94 335 ARG A O 1
ATOM 2702 N N . GLU A 1 336 ? 4.776 37.288 6.304 1.00 45.16 336 GLU A N 1
ATOM 2703 C CA . GLU A 1 336 ? 3.631 38.145 6.644 1.00 45.16 336 GLU A CA 1
ATOM 2704 C C . GLU A 1 336 ? 2.757 37.587 7.784 1.00 45.16 336 GLU A C 1
ATOM 2706 O O . GLU A 1 336 ? 1.784 38.227 8.168 1.00 45.16 336 GLU A O 1
ATOM 2711 N N . VAL A 1 337 ? 3.085 36.407 8.331 1.00 45.91 337 VAL A N 1
ATOM 2712 C CA . VAL A 1 337 ? 2.295 35.723 9.382 1.00 45.91 337 VAL A CA 1
ATOM 2713 C C . VAL A 1 337 ? 3.088 35.552 10.693 1.00 45.91 337 VAL A C 1
ATOM 2715 O O . VAL A 1 337 ? 2.655 34.835 11.591 1.00 45.91 337 VAL A O 1
ATOM 2718 N N . SER A 1 338 ? 4.264 36.179 10.805 1.00 38.12 338 SER A N 1
ATOM 2719 C CA . SER A 1 338 ? 5.133 36.122 11.992 1.00 38.12 338 SER A CA 1
ATOM 2720 C C . SER A 1 338 ? 4.944 37.297 12.935 1.00 38.12 338 SER A C 1
ATOM 2722 O O . SER A 1 338 ? 4.971 38.435 12.408 1.00 38.12 338 SER A O 1
#

pLDDT: mean 82.27, std 14.86, range [35.47, 98.19]